Protein AF-A0A0L1J9I9-F1 (afdb_monomer)

Foldseek 3Di:
DDPPPFLLNVLVVVVVPDDPLLPDPQLVLQLVLLLLLLLLLLLCLQQLLLLVLQLLSCVLQVDDPVLSVLLVVLLQVLLVVLLVVLLVVCLPPALLVLLLVLLVQLLQLLVQLLPCRSPSVSNSSSSSSNSSSSNSSVNSSLVLLLLLDDPSCNLVSSVSSVLSNLVSSLVNLVQLLVLRPPPDSNDSCSSSVSSNVSSVSSVVSNVSSVSHQTRLLSCVLVVNLVVSLVSLCVSRVDDSPDPVSVVVSVVSNVVSVVVCVVQPPDDSVSVVVCCCVPPVNVVVVVVVVVLVVVVVVVCPSVCLSCQLVVVVVVPPPDSSVSSVVSSVVSVVVSVVSVVCSVPVCSRVNPVCSSDVDDDDD

Nearest PDB structures (foldseek):
  8ufd-assembly1_A  TM=4.979E-01  e=6.598E-05  Mycobacterium tuberculosis
  6t1z-assembly1_A  TM=4.413E-01  e=3.886E-04  Lactococcus lactis
  6oop-assembly1_A  TM=4.648E-01  e=3.725E-04  Escherichia coli
  8tgk-assembly1_A  TM=4.709E-01  e=3.136E-02  Homo sapiens
  7bp3-assembly1_B  TM=4.472E-01  e=2.237E-02  Homo sapiens

Mean predicted aligned error: 9.04 Å

Organism: Aspergillus nomiae NRRL (strain ATCC 15546 / NRRL 13137 / CBS 260.88 / M93) (NCBI:txid1509407)

Sequence (361 aa):
MARSTTSLAKYIHAIRDSPREIYNHNLAIVVVSFALCGCAKGWDEGSASAITQLKSFERMYNLDNNTISNIVSFVNLGAGVGALLSFLLNDRIGRRWSMRLYQLVYIVGSLTACFSYGNVGVLYAGRLIAGLGIGALTVVGPMTIAEVAPKATRGLMTLLFNVCMLSGQALGVFTVYGCSIHISPAKNLQYQVPWFTQTFAPLISIILSFFAVESPRWIILSNKRQSALTTLLRLRGLPANHPYVDTEYSEMVRQVEEEDTSLGPTSSLKVVKETFFIRSNLRRVQLSLVAYILAQMSGANSVTNYLPTIFGMVGIKGSGVKVYSTGLYAITKLIFCMAASLCFVDVLGRRKSSWPVLPFR

Secondary structure (DSSP, 8-state):
------HHHHHHHHHHSS-GGGS-HHHHHHHHHHHHHHHHHHHHHHHHHHHTT-HHHHHHHT--HHHHHHHHHHHHHHHHHHHHHHHHHHHHH-HHHHHHHHHHHHHHHHHHHHT-TT-HHHHHHHHHHHHHHHHHHHHHHHHHHHHHS-TTTHHHHHHHHHHHHHHHHHHHHHHHHHHHHHS-TTSTHHHHHHHHHTTHHHHHHHHHHHHPPPPHHHHHHTT-HHHHHHHHHHHH---TT-HHHHHHHHHHHHHHHHHHHHH-S--HHHHHHHHHHSHHHHHHHHHHHHHHHHHHHT-HHHHHHHHHHHHHHTT---HHHHHHHHHHHHHHHHHHHHHHHHHHHHHHHHHHHS-SS----

pLDDT: mean 79.85, std 13.29, range [32.16, 95.44]

Solvent-accessible surface area (backbone atoms only — not comparable to full-atom values): 18304 Å² total; per-residue (Å²): 136,83,80,80,72,51,58,48,57,57,46,52,48,46,51,68,74,42,67,72,60,45,78,32,70,54,38,49,45,32,44,49,26,35,14,37,44,28,20,49,48,18,20,51,56,25,26,55,38,46,43,72,65,34,68,34,48,35,71,51,58,66,68,44,74,64,55,57,52,48,52,58,45,32,23,53,53,17,17,54,53,16,36,60,54,33,68,67,44,37,76,75,66,30,62,61,55,40,51,44,51,27,38,50,40,24,38,53,10,32,49,38,38,42,69,23,86,57,40,65,68,47,30,43,51,10,26,25,40,22,10,27,11,41,20,24,30,67,51,52,21,50,51,50,32,49,71,66,36,54,87,67,48,23,68,62,57,36,45,44,22,55,50,32,14,37,51,20,19,23,50,22,19,46,46,38,38,52,27,64,74,77,34,59,61,88,38,71,59,38,55,31,49,50,37,52,57,56,42,50,54,42,50,50,25,47,59,42,47,73,76,30,73,65,53,40,66,57,33,44,73,69,71,37,55,71,62,16,52,55,44,44,32,61,38,32,67,49,63,85,85,38,68,69,55,49,55,54,48,53,50,51,50,50,54,50,50,53,49,42,70,75,64,42,91,86,44,73,66,51,56,53,48,49,40,67,69,35,70,73,46,30,54,52,52,51,52,51,51,50,51,52,50,54,58,58,69,70,37,60,64,57,52,62,46,42,38,47,58,53,42,44,74,77,63,55,82,51,66,66,58,28,35,47,54,47,25,51,50,32,48,50,52,39,53,51,48,52,52,44,53,60,49,36,47,42,66,51,33,77,74,46,59,80,47,87,81,70,91,79,130

Structure (mmCIF, N/CA/C/O backbone):
data_AF-A0A0L1J9I9-F1
#
_entry.id   AF-A0A0L1J9I9-F1
#
loop_
_atom_site.group_PDB
_atom_site.id
_atom_site.type_symbol
_atom_site.label_atom_id
_atom_site.label_alt_id
_atom_site.label_comp_id
_atom_site.label_asym_id
_atom_site.label_entity_id
_atom_site.label_seq_id
_atom_site.pdbx_PDB_ins_code
_atom_site.Cartn_x
_atom_site.Cartn_y
_atom_site.Cartn_z
_atom_site.occupancy
_atom_site.B_iso_or_equiv
_atom_site.auth_seq_id
_atom_site.auth_comp_id
_atom_site.auth_asym_id
_atom_site.auth_atom_id
_atom_site.pdbx_PDB_model_num
ATOM 1 N N . MET A 1 1 ? -6.808 31.571 32.689 1.00 33.84 1 MET A N 1
ATOM 2 C CA . MET A 1 1 ? -5.830 31.472 31.579 1.00 33.84 1 MET A CA 1
ATOM 3 C C . MET A 1 1 ? -5.277 30.052 31.515 1.00 33.84 1 MET A C 1
ATOM 5 O O . MET A 1 1 ? -4.325 29.734 32.214 1.00 33.84 1 MET A O 1
ATOM 9 N N . ALA A 1 2 ? -5.905 29.169 30.734 1.00 35.06 2 ALA A N 1
ATOM 10 C CA . ALA A 1 2 ? -5.421 27.803 30.543 1.00 35.06 2 ALA A CA 1
ATOM 11 C C . ALA A 1 2 ? -4.250 27.821 29.549 1.00 35.06 2 ALA A C 1
ATOM 13 O O . ALA A 1 2 ? -4.433 28.169 28.382 1.00 35.06 2 ALA A O 1
ATOM 14 N N . ARG A 1 3 ? -3.040 27.478 30.010 1.00 36.84 3 ARG A N 1
ATOM 15 C CA . ARG A 1 3 ? -1.887 27.258 29.128 1.00 36.84 3 ARG A CA 1
ATOM 16 C C . ARG A 1 3 ? -2.263 26.175 28.117 1.00 36.84 3 ARG A C 1
ATOM 18 O O . ARG A 1 3 ? -2.532 25.037 28.493 1.00 36.84 3 ARG A O 1
ATOM 25 N N . SER A 1 4 ? -2.280 26.556 26.844 1.00 40.75 4 SER A N 1
ATOM 26 C CA . SER A 1 4 ? -2.288 25.664 25.688 1.00 40.75 4 SER A CA 1
ATOM 27 C C . SER A 1 4 ? -1.136 24.665 25.831 1.00 40.75 4 SER A C 1
ATOM 29 O O . SER A 1 4 ? -0.010 24.948 25.430 1.00 40.75 4 SER A O 1
ATOM 31 N N . THR A 1 5 ? -1.395 23.509 26.442 1.00 42.84 5 THR A N 1
ATOM 32 C CA . THR A 1 5 ? -0.475 22.373 26.431 1.00 42.84 5 THR A CA 1
ATOM 33 C C . THR A 1 5 ? -0.287 21.980 24.974 1.00 42.84 5 THR A C 1
ATOM 35 O O . THR A 1 5 ? -1.244 21.569 24.313 1.00 42.84 5 THR A O 1
ATOM 38 N N . THR A 1 6 ? 0.929 22.177 24.467 1.00 54.78 6 THR A N 1
ATOM 39 C CA . THR A 1 6 ? 1.372 21.801 23.122 1.00 54.78 6 THR A CA 1
ATOM 40 C C . THR A 1 6 ? 0.842 20.405 22.790 1.00 54.78 6 THR A C 1
ATOM 42 O O . THR A 1 6 ? 0.911 19.516 23.641 1.00 54.78 6 THR A O 1
ATOM 45 N N . SER A 1 7 ? 0.290 20.192 21.590 1.00 54.94 7 SER A N 1
ATOM 46 C CA . SER A 1 7 ? -0.288 18.901 21.156 1.00 54.94 7 SER A CA 1
ATOM 47 C C . SER A 1 7 ? 0.628 17.713 21.460 1.00 54.94 7 SER A C 1
ATOM 49 O O . SER A 1 7 ? 0.162 16.655 21.873 1.00 54.94 7 SER A O 1
ATOM 51 N N . LEU A 1 8 ? 1.935 17.944 21.359 1.00 54.31 8 LEU A N 1
ATOM 52 C CA . LEU A 1 8 ? 3.000 16.992 21.633 1.00 54.31 8 LEU A CA 1
ATOM 53 C C . LEU A 1 8 ? 3.077 16.572 23.116 1.00 54.31 8 LEU A C 1
ATOM 55 O O . LEU A 1 8 ? 3.268 15.398 23.408 1.00 54.31 8 LEU A O 1
ATOM 59 N N . ALA A 1 9 ? 2.824 17.478 24.067 1.00 55.59 9 ALA A N 1
ATOM 60 C CA . ALA A 1 9 ? 2.769 17.142 25.493 1.00 55.59 9 ALA A CA 1
ATOM 61 C C . ALA A 1 9 ? 1.552 16.262 25.821 1.00 55.59 9 ALA A C 1
ATOM 63 O O . ALA A 1 9 ? 1.681 15.282 26.548 1.00 55.59 9 ALA A O 1
ATOM 64 N N . LYS A 1 10 ? 0.383 16.551 25.230 1.00 58.75 10 LYS A N 1
ATOM 65 C CA . LYS A 1 10 ? -0.807 15.687 25.359 1.00 58.75 10 LYS A CA 1
ATOM 66 C C . LYS A 1 10 ? -0.581 14.305 24.745 1.00 58.75 10 LYS A C 1
ATOM 68 O O . LYS A 1 10 ? -1.041 13.317 25.304 1.00 58.75 10 LYS A O 1
ATOM 73 N N . TYR A 1 11 ? 0.144 14.238 23.630 1.00 59.88 11 TYR A N 1
ATOM 74 C CA . TYR A 1 11 ? 0.509 12.986 22.969 1.00 59.88 11 TYR A CA 1
ATOM 75 C C . TYR A 1 11 ? 1.478 12.148 23.820 1.00 59.88 11 TYR A C 1
ATOM 77 O O . TYR A 1 11 ? 1.231 10.967 24.050 1.00 59.88 11 TYR A O 1
ATOM 85 N N . ILE A 1 12 ? 2.525 12.771 24.374 1.00 62.06 12 ILE A N 1
ATOM 86 C CA . ILE A 1 12 ? 3.479 12.114 25.280 1.00 62.06 12 ILE A CA 1
ATOM 87 C C . ILE A 1 12 ? 2.786 11.631 26.561 1.00 62.06 12 ILE A C 1
ATOM 89 O O . ILE A 1 12 ? 3.046 10.513 27.002 1.00 62.06 12 ILE A O 1
ATOM 93 N N . HIS A 1 13 ? 1.880 12.428 27.136 1.00 60.97 13 HIS A N 1
ATOM 94 C CA . HIS A 1 13 ? 1.089 12.007 28.295 1.00 60.97 13 HIS A CA 1
ATOM 95 C C . HIS A 1 13 ? 0.167 10.827 27.960 1.00 60.97 13 HIS A C 1
ATOM 97 O O . HIS A 1 13 ? 0.198 9.830 28.668 1.00 60.97 13 HIS A O 1
ATOM 103 N N . ALA A 1 14 ? -0.543 10.859 26.828 1.00 61.69 14 ALA A N 1
ATOM 104 C CA . ALA A 1 14 ? -1.397 9.748 26.399 1.00 61.69 14 ALA A CA 1
ATOM 105 C C . ALA A 1 14 ? -0.619 8.441 26.136 1.00 61.69 14 ALA A C 1
ATOM 107 O O . ALA A 1 14 ? -1.132 7.349 26.390 1.00 61.69 14 ALA A O 1
ATOM 108 N N . ILE A 1 15 ? 0.621 8.531 25.642 1.00 64.75 15 ILE A N 1
ATOM 109 C CA . ILE A 1 15 ? 1.510 7.370 25.484 1.00 64.75 15 ILE A CA 1
ATOM 110 C C . ILE A 1 15 ? 1.991 6.861 26.845 1.00 64.75 15 ILE A C 1
ATOM 112 O O . ILE A 1 15 ? 2.052 5.651 27.045 1.00 64.75 15 ILE A O 1
ATOM 116 N N . ARG A 1 16 ? 2.316 7.766 27.775 1.00 61.28 16 ARG A N 1
ATOM 117 C CA . ARG A 1 16 ? 2.784 7.423 29.124 1.00 61.28 16 ARG A CA 1
ATOM 118 C C . ARG A 1 16 ? 1.686 6.797 29.990 1.00 61.28 16 ARG A C 1
ATOM 120 O O . ARG A 1 16 ? 2.002 5.927 30.793 1.00 61.28 16 ARG A O 1
ATOM 127 N N . ASP A 1 17 ? 0.438 7.209 29.789 1.00 66.62 17 ASP A N 1
ATOM 128 C CA . ASP A 1 17 ? -0.738 6.693 30.499 1.00 66.62 17 ASP A CA 1
ATOM 129 C C . ASP A 1 17 ? -1.243 5.357 29.920 1.00 66.62 17 ASP A C 1
ATOM 131 O O . ASP A 1 17 ? -2.043 4.663 30.545 1.00 66.62 17 ASP A O 1
ATOM 135 N N . SER A 1 18 ? -0.779 4.966 28.727 1.00 69.81 18 SER A N 1
ATOM 136 C CA . SER A 1 18 ? -1.122 3.674 28.124 1.00 69.81 18 SER A CA 1
ATOM 137 C C . SER A 1 18 ? -0.240 2.557 28.706 1.00 69.81 18 SER A C 1
ATOM 139 O O . SER A 1 18 ? 0.986 2.709 28.719 1.00 69.81 18 SER A O 1
ATOM 141 N N . PRO A 1 19 ? -0.803 1.412 29.146 1.00 71.50 19 PRO A N 1
ATOM 142 C CA . PRO A 1 19 ? 0.006 0.316 29.671 1.00 71.50 19 PRO A CA 1
ATOM 143 C C . PRO A 1 19 ? 0.998 -0.191 28.619 1.00 71.50 19 PRO A C 1
ATOM 145 O O . PRO A 1 19 ? 0.649 -0.412 27.457 1.00 71.50 19 PRO A O 1
ATOM 148 N N . ARG A 1 20 ? 2.261 -0.374 29.031 1.00 70.38 20 ARG A N 1
ATOM 149 C CA . ARG A 1 20 ? 3.368 -0.771 28.137 1.00 70.38 20 ARG A CA 1
ATOM 150 C C . ARG A 1 20 ? 3.121 -2.118 27.460 1.00 70.38 20 ARG A C 1
ATOM 152 O O . ARG A 1 20 ? 3.545 -2.313 26.327 1.00 70.38 20 ARG A O 1
ATOM 159 N N . GLU A 1 21 ? 2.377 -2.987 28.133 1.00 73.56 21 GLU A N 1
ATOM 160 C CA . GLU A 1 21 ? 1.951 -4.307 27.664 1.00 73.56 21 GLU A CA 1
ATOM 161 C C . GLU A 1 21 ? 1.079 -4.246 26.407 1.00 73.56 21 GLU A C 1
ATOM 163 O O . GLU A 1 21 ? 0.954 -5.244 25.724 1.00 73.56 21 GLU A O 1
ATOM 168 N N . ILE A 1 22 ? 0.520 -3.091 26.029 1.00 75.50 22 ILE A N 1
ATOM 169 C CA . ILE A 1 22 ? -0.231 -2.955 24.771 1.00 75.50 22 ILE A CA 1
ATOM 170 C C . ILE A 1 22 ? 0.686 -3.103 23.544 1.00 75.50 22 ILE A C 1
ATOM 172 O O . ILE A 1 22 ? 0.244 -3.544 22.478 1.00 75.50 22 ILE A O 1
ATOM 176 N N . TYR A 1 23 ? 1.964 -2.736 23.672 1.00 78.50 23 TYR A N 1
ATOM 177 C CA . TYR A 1 23 ? 2.940 -2.770 22.583 1.00 78.50 23 TYR A CA 1
ATOM 178 C C . TYR A 1 23 ? 3.571 -4.159 22.449 1.00 78.50 23 TYR A C 1
ATOM 180 O O . TYR A 1 23 ? 4.761 -4.349 22.685 1.00 78.50 23 TYR A O 1
ATOM 188 N N . ASN A 1 24 ? 2.759 -5.136 22.048 1.00 83.50 24 ASN A N 1
ATOM 189 C CA . ASN A 1 24 ? 3.192 -6.524 21.902 1.00 83.50 24 ASN A CA 1
ATOM 190 C C . ASN A 1 24 ? 3.667 -6.880 20.497 1.00 83.50 24 ASN A C 1
ATOM 192 O O . ASN A 1 24 ? 3.302 -6.251 19.501 1.00 83.50 24 ASN A O 1
ATOM 196 N N . HIS A 1 25 ? 4.384 -8.002 20.410 1.00 83.75 25 HIS A N 1
ATOM 197 C CA . HIS A 1 25 ? 4.803 -8.600 19.142 1.00 83.75 25 HIS A CA 1
ATOM 198 C C . HIS A 1 25 ? 3.614 -8.896 18.214 1.00 83.75 25 HIS A C 1
ATOM 200 O O . HIS A 1 25 ? 3.715 -8.671 17.013 1.00 83.75 25 HIS A O 1
ATOM 206 N N . ASN A 1 26 ? 2.460 -9.307 18.753 1.00 85.06 26 ASN A N 1
ATOM 207 C CA . ASN A 1 26 ? 1.250 -9.546 17.955 1.00 85.06 26 ASN A CA 1
ATOM 208 C C . ASN A 1 26 ? 0.768 -8.273 17.244 1.00 85.06 26 ASN A C 1
ATOM 210 O O . ASN A 1 26 ? 0.448 -8.307 16.057 1.00 85.06 26 ASN A O 1
ATOM 214 N N . LEU A 1 27 ? 0.752 -7.140 17.955 1.00 86.94 27 LEU A N 1
ATOM 215 C CA . LEU A 1 27 ? 0.393 -5.844 17.383 1.00 86.94 27 LEU A CA 1
ATOM 216 C C . LEU A 1 27 ? 1.413 -5.421 16.320 1.00 86.94 27 LEU A C 1
ATOM 218 O O . LEU A 1 27 ? 1.019 -4.979 15.243 1.00 86.94 27 LEU A O 1
ATOM 222 N N . ALA A 1 28 ? 2.707 -5.611 16.592 1.00 87.50 28 ALA A N 1
ATOM 223 C CA . ALA A 1 28 ? 3.767 -5.315 15.636 1.00 87.50 28 ALA A CA 1
ATOM 224 C C . ALA A 1 28 ? 3.631 -6.148 14.350 1.00 87.50 28 ALA A C 1
ATOM 226 O O . ALA A 1 28 ? 3.672 -5.580 13.264 1.00 87.50 28 ALA A O 1
ATOM 227 N N . ILE A 1 29 ? 3.393 -7.460 14.451 1.00 88.12 29 ILE A N 1
ATOM 228 C CA . ILE A 1 29 ? 3.210 -8.349 13.291 1.00 88.12 29 ILE A CA 1
ATOM 229 C C . ILE A 1 29 ? 2.020 -7.897 12.443 1.00 88.12 29 ILE A C 1
ATOM 231 O O . ILE A 1 29 ? 2.151 -7.794 11.225 1.00 88.12 29 ILE A O 1
ATOM 235 N N . VAL A 1 30 ? 0.879 -7.581 13.066 1.00 89.50 30 VAL A N 1
ATOM 236 C CA . VAL A 1 30 ? -0.302 -7.091 12.339 1.00 89.50 30 VAL A CA 1
ATOM 237 C C . VAL A 1 30 ? 0.021 -5.771 11.642 1.00 89.50 30 VAL A C 1
ATOM 239 O O . VAL A 1 30 ? -0.132 -5.661 10.427 1.00 89.50 30 VAL A O 1
ATOM 242 N N . VAL A 1 31 ? 0.523 -4.779 12.378 1.00 89.88 31 VAL A N 1
ATOM 243 C CA . VAL A 1 31 ? 0.797 -3.445 11.831 1.00 89.88 31 VAL A CA 1
ATOM 244 C C . VAL A 1 31 ? 1.838 -3.506 10.712 1.00 89.88 31 VAL A C 1
ATOM 246 O O . VAL A 1 31 ? 1.621 -2.906 9.664 1.00 89.88 31 VAL A O 1
ATOM 249 N N . VAL A 1 32 ? 2.918 -4.274 10.875 1.00 90.69 32 VAL A N 1
ATOM 250 C CA . VAL A 1 32 ? 3.948 -4.459 9.840 1.00 90.69 32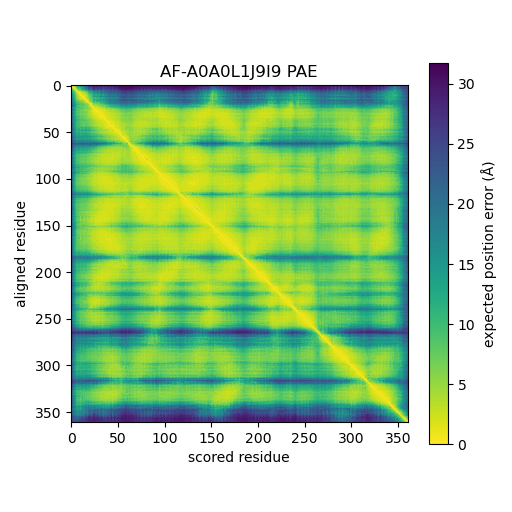 VAL A CA 1
ATOM 251 C C . VAL A 1 32 ? 3.385 -5.201 8.628 1.00 90.69 32 VAL A C 1
ATOM 253 O O . VAL A 1 32 ? 3.613 -4.768 7.501 1.00 90.69 32 VAL A O 1
ATOM 256 N N . SER A 1 33 ? 2.597 -6.264 8.824 1.00 91.00 33 SER A N 1
ATOM 257 C CA . SER A 1 33 ? 1.973 -7.007 7.721 1.00 91.00 33 SER A CA 1
ATOM 258 C C . SER A 1 33 ? 1.109 -6.095 6.847 1.00 91.00 33 SER A C 1
ATOM 260 O O . SER A 1 33 ? 1.247 -6.112 5.622 1.00 91.00 33 SER A O 1
ATOM 262 N N . PHE A 1 34 ? 0.256 -5.267 7.459 1.00 91.19 34 PHE A N 1
ATOM 263 C CA . PHE A 1 34 ? -0.598 -4.323 6.733 1.00 91.19 34 PHE A CA 1
ATOM 264 C C . PHE A 1 34 ? 0.179 -3.105 6.207 1.00 91.19 34 PHE A C 1
ATOM 266 O O . PHE A 1 34 ? -0.158 -2.588 5.144 1.00 91.19 34 PHE A O 1
ATOM 273 N N . ALA A 1 35 ? 1.248 -2.666 6.877 1.00 91.12 35 ALA A N 1
ATOM 274 C CA . ALA A 1 35 ? 2.101 -1.581 6.388 1.00 91.12 35 ALA A CA 1
ATOM 275 C C . ALA A 1 35 ? 2.876 -1.985 5.124 1.00 91.12 35 ALA A C 1
ATOM 277 O O . ALA A 1 35 ? 2.965 -1.193 4.185 1.00 91.12 35 ALA A O 1
ATOM 278 N N . LEU A 1 36 ? 3.340 -3.238 5.038 1.00 90.38 36 LEU A N 1
ATOM 279 C CA . LEU A 1 36 ? 3.996 -3.790 3.845 1.00 90.38 36 LEU A CA 1
ATOM 280 C C . LEU A 1 36 ? 3.097 -3.787 2.598 1.00 90.38 36 LEU A C 1
ATOM 282 O O . LEU A 1 36 ? 3.612 -3.805 1.482 1.00 90.38 36 LEU A O 1
ATOM 286 N N . CYS A 1 37 ? 1.772 -3.684 2.748 1.00 88.81 37 CYS A N 1
ATOM 287 C CA . CYS A 1 37 ? 0.870 -3.469 1.612 1.00 88.81 37 CYS A CA 1
ATOM 288 C C . CYS A 1 37 ? 1.182 -2.163 0.867 1.00 88.81 37 CYS A C 1
ATOM 290 O O . CYS A 1 37 ? 1.023 -2.095 -0.350 1.00 88.81 37 CYS A O 1
ATOM 292 N N . GLY A 1 38 ? 1.670 -1.143 1.582 1.00 88.00 38 GLY A N 1
ATOM 293 C CA . GLY A 1 38 ? 2.112 0.117 0.993 1.00 88.00 38 GLY A CA 1
ATOM 294 C C . GLY A 1 38 ? 3.312 -0.065 0.065 1.00 88.00 38 GLY A C 1
ATOM 295 O O . GLY A 1 38 ? 3.388 0.609 -0.963 1.00 88.00 38 GLY A O 1
ATOM 296 N N . CYS A 1 39 ? 4.205 -1.020 0.360 1.00 90.56 39 CYS A N 1
ATOM 297 C CA . CYS A 1 39 ? 5.381 -1.296 -0.468 1.00 90.56 39 CYS A CA 1
ATOM 298 C C . CYS A 1 39 ? 5.002 -1.674 -1.903 1.00 90.56 39 CYS A C 1
ATOM 300 O O . CYS A 1 39 ? 5.707 -1.270 -2.818 1.00 90.56 39 CYS A O 1
ATOM 302 N N . ALA A 1 40 ? 3.899 -2.405 -2.112 1.00 89.44 40 ALA A N 1
ATOM 303 C CA . ALA A 1 40 ? 3.449 -2.802 -3.449 1.00 89.44 40 ALA A CA 1
ATOM 304 C C . ALA A 1 40 ? 3.138 -1.582 -4.332 1.00 89.44 40 ALA A C 1
ATOM 306 O O . ALA A 1 40 ? 3.638 -1.486 -5.448 1.00 89.44 40 ALA A O 1
ATOM 307 N N . LYS A 1 41 ? 2.389 -0.607 -3.795 1.00 88.50 41 LYS A N 1
ATOM 308 C CA . LYS A 1 41 ? 2.108 0.659 -4.489 1.00 88.50 41 LYS A CA 1
ATOM 309 C C . LYS A 1 41 ? 3.382 1.441 -4.778 1.00 88.50 41 LYS A C 1
ATOM 311 O O . LYS A 1 41 ? 3.590 1.897 -5.895 1.00 88.50 41 LYS A O 1
ATOM 316 N N . GLY A 1 42 ? 4.216 1.601 -3.752 1.00 89.25 42 GLY A N 1
ATOM 317 C CA . GLY A 1 42 ? 5.463 2.342 -3.873 1.00 89.25 42 GLY A CA 1
ATOM 318 C C . GLY A 1 42 ? 6.376 1.758 -4.941 1.00 89.25 42 GLY A C 1
ATOM 319 O O . GLY A 1 42 ? 6.891 2.487 -5.785 1.00 89.25 42 GLY A O 1
ATOM 320 N N . TRP A 1 43 ? 6.539 0.435 -4.921 1.00 90.44 43 TRP A N 1
ATOM 321 C CA . TRP A 1 43 ? 7.383 -0.276 -5.866 1.00 90.44 43 TRP A CA 1
ATOM 322 C C . TRP A 1 43 ? 6.896 -0.114 -7.301 1.00 90.44 43 TRP A C 1
ATOM 324 O O . TRP A 1 43 ? 7.720 0.183 -8.161 1.00 90.44 43 TRP A O 1
ATOM 334 N N . ASP A 1 44 ? 5.596 -0.258 -7.582 1.00 89.38 44 ASP A N 1
ATOM 335 C CA . ASP A 1 44 ? 5.076 -0.061 -8.943 1.00 89.38 44 ASP A CA 1
ATOM 336 C C . ASP A 1 44 ? 5.309 1.383 -9.427 1.00 89.38 44 ASP A C 1
ATOM 338 O O . ASP A 1 44 ? 5.858 1.570 -10.511 1.00 89.38 44 ASP A O 1
ATOM 342 N N . GLU A 1 45 ? 5.049 2.404 -8.598 1.00 85.56 45 GLU A N 1
ATOM 343 C CA . GLU A 1 45 ? 5.320 3.810 -8.954 1.00 85.56 45 GLU A CA 1
ATOM 344 C C . GLU A 1 45 ? 6.810 4.067 -9.268 1.00 85.56 45 GLU A C 1
ATOM 346 O O . GLU A 1 45 ? 7.160 4.729 -10.251 1.00 85.56 45 GLU A O 1
ATOM 351 N N . GLY A 1 46 ? 7.712 3.550 -8.427 1.00 84.06 46 GLY A N 1
ATOM 352 C CA . GLY A 1 46 ? 9.156 3.736 -8.594 1.00 84.06 46 GLY A CA 1
ATOM 353 C C . GLY A 1 46 ? 9.746 2.922 -9.747 1.00 84.06 46 GLY A C 1
ATOM 354 O O . GLY A 1 46 ? 10.569 3.413 -10.516 1.00 84.06 46 GLY A O 1
ATOM 355 N N . SER A 1 47 ? 9.323 1.670 -9.894 1.00 85.44 47 SER A N 1
ATOM 356 C CA . SER A 1 47 ? 9.858 0.768 -10.914 1.00 85.44 47 SER A CA 1
ATOM 357 C C . SER A 1 47 ? 9.280 1.058 -12.298 1.00 85.44 47 SER A C 1
ATOM 359 O O . SER A 1 47 ? 10.043 1.094 -13.258 1.00 85.44 47 SER A O 1
ATOM 361 N N . ALA A 1 48 ? 7.978 1.341 -12.434 1.00 83.75 48 ALA A N 1
ATOM 362 C CA . ALA A 1 48 ? 7.357 1.600 -13.733 1.00 83.75 48 ALA A CA 1
ATOM 363 C C . ALA A 1 48 ? 7.984 2.814 -14.430 1.00 83.75 48 ALA A C 1
ATOM 365 O O . ALA A 1 48 ? 8.313 2.742 -15.615 1.00 83.75 48 ALA A O 1
ATOM 366 N N . SER A 1 49 ? 8.208 3.898 -13.684 1.00 77.56 49 SER A N 1
ATOM 367 C CA . SER A 1 49 ? 8.862 5.107 -14.193 1.00 77.56 49 SER A CA 1
ATOM 368 C C . SER A 1 49 ? 10.297 4.833 -14.653 1.00 77.56 49 SER A C 1
ATOM 370 O O . SER A 1 49 ? 10.678 5.228 -15.753 1.00 77.56 49 SER A O 1
ATOM 372 N N . ALA A 1 50 ? 11.079 4.077 -13.880 1.00 81.88 50 ALA A N 1
ATOM 373 C CA . ALA A 1 50 ? 12.459 3.749 -14.232 1.00 81.88 50 ALA A CA 1
ATOM 374 C C . ALA A 1 50 ? 12.580 2.706 -15.367 1.00 81.88 50 ALA A C 1
ATOM 376 O O . ALA A 1 50 ? 13.479 2.808 -16.201 1.00 81.88 50 ALA A O 1
ATOM 377 N N . ILE A 1 51 ? 11.674 1.723 -15.444 1.00 83.94 51 ILE A N 1
ATOM 378 C CA . ILE A 1 51 ? 11.694 0.655 -16.462 1.00 83.94 51 ILE A CA 1
ATOM 379 C C . ILE A 1 51 ? 11.441 1.212 -17.862 1.00 83.94 51 ILE A C 1
ATOM 381 O O . ILE A 1 51 ? 12.070 0.760 -18.818 1.00 83.94 51 ILE A O 1
ATOM 385 N N . THR A 1 52 ? 10.586 2.231 -17.989 1.00 80.19 52 THR A N 1
ATOM 386 C CA . THR A 1 52 ? 10.318 2.890 -19.283 1.00 80.19 52 THR A CA 1
ATOM 387 C C . THR A 1 52 ? 11.555 3.548 -19.902 1.00 80.19 52 THR A C 1
ATOM 389 O O . THR A 1 52 ? 11.561 3.824 -21.093 1.00 80.19 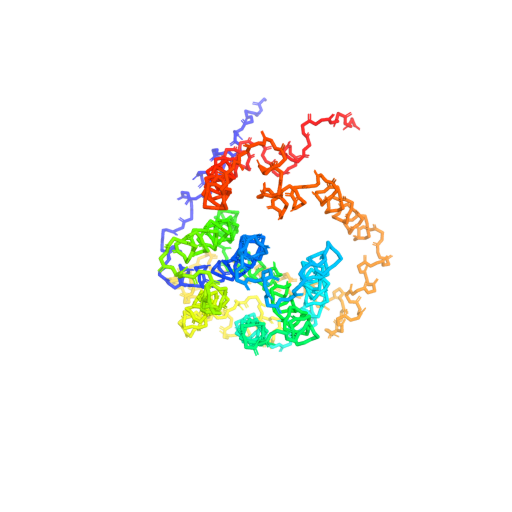52 THR A O 1
ATOM 392 N N . GLN A 1 53 ? 12.618 3.758 -19.119 1.00 76.88 53 GLN A N 1
ATOM 393 C CA . GLN A 1 53 ? 13.881 4.353 -19.565 1.00 76.88 53 GLN A CA 1
ATOM 394 C C . GLN A 1 53 ? 14.943 3.309 -19.941 1.00 76.88 53 GLN A C 1
ATOM 396 O O . GLN A 1 53 ? 16.062 3.663 -20.327 1.00 76.88 53 GLN A O 1
ATOM 401 N N . LEU A 1 54 ? 14.644 2.018 -19.777 1.00 78.69 54 LEU A N 1
ATOM 402 C CA . LEU A 1 54 ? 15.560 0.943 -20.136 1.00 78.69 54 LEU A CA 1
ATOM 403 C C . LEU A 1 54 ? 15.547 0.723 -21.652 1.00 78.69 54 LEU A C 1
ATOM 405 O O . LEU A 1 54 ? 14.503 0.485 -22.255 1.00 78.69 54 LEU A O 1
ATOM 409 N N . LYS A 1 55 ? 16.738 0.680 -22.256 1.00 76.62 55 LYS A N 1
ATOM 410 C CA . LYS A 1 55 ? 16.914 0.428 -23.699 1.00 76.62 55 LYS A CA 1
ATOM 411 C C . LYS A 1 55 ? 16.358 -0.929 -24.154 1.00 76.62 55 LYS A C 1
ATOM 413 O O . LYS A 1 55 ? 15.949 -1.075 -25.302 1.00 76.62 55 LYS A O 1
ATOM 418 N N . SER A 1 56 ? 16.361 -1.932 -23.273 1.00 77.38 56 SER A N 1
ATOM 419 C CA . SER A 1 56 ? 15.747 -3.242 -23.542 1.00 77.38 56 SER A CA 1
ATOM 420 C C . SER A 1 56 ? 14.229 -3.144 -23.694 1.00 77.38 56 SER A C 1
ATOM 422 O O . SER A 1 56 ? 13.657 -3.773 -24.581 1.00 77.38 56 SER A O 1
ATOM 424 N N . PHE A 1 57 ? 13.585 -2.328 -22.857 1.00 79.12 57 PHE A N 1
ATOM 425 C CA . PHE A 1 57 ? 12.145 -2.103 -22.889 1.00 79.12 57 PHE A CA 1
ATOM 426 C C . PHE A 1 57 ? 11.740 -1.303 -24.135 1.00 79.12 57 PHE A C 1
ATOM 428 O O . PHE A 1 57 ? 10.789 -1.672 -24.820 1.00 79.12 57 PHE A O 1
ATOM 435 N N . GLU A 1 58 ? 12.529 -0.282 -24.485 1.00 79.62 58 GLU A N 1
ATOM 436 C CA . GLU A 1 58 ? 12.368 0.505 -25.714 1.00 79.62 58 GLU A CA 1
ATOM 437 C C . GLU A 1 58 ? 12.421 -0.358 -26.976 1.00 79.62 58 GLU A C 1
ATOM 439 O O . GLU A 1 58 ? 11.514 -0.305 -27.806 1.00 79.62 58 GLU A O 1
ATOM 444 N N . ARG A 1 59 ? 13.434 -1.226 -27.079 1.00 76.50 59 ARG A N 1
ATOM 445 C CA . ARG A 1 59 ? 13.602 -2.140 -28.214 1.00 76.50 59 ARG A CA 1
ATOM 446 C C . ARG A 1 59 ? 12.429 -3.106 -28.377 1.00 76.50 59 ARG A C 1
ATOM 448 O O . ARG A 1 59 ? 12.085 -3.461 -29.497 1.00 76.50 59 ARG A O 1
ATOM 455 N N . MET A 1 60 ? 11.867 -3.575 -27.268 1.00 74.94 60 MET A N 1
ATOM 456 C CA . MET A 1 60 ? 10.884 -4.656 -27.273 1.00 74.94 60 MET A CA 1
ATOM 457 C C . MET A 1 60 ? 9.452 -4.181 -27.521 1.00 74.94 60 MET A C 1
ATOM 459 O O . MET A 1 60 ? 8.671 -4.922 -28.108 1.00 74.94 60 MET A O 1
ATOM 463 N N . TYR A 1 61 ? 9.112 -2.967 -27.083 1.00 73.88 61 TYR A N 1
ATOM 464 C CA . TYR A 1 61 ? 7.753 -2.423 -27.182 1.00 73.88 61 TYR A CA 1
ATOM 465 C C . TYR A 1 61 ? 7.623 -1.251 -28.161 1.00 73.88 61 TYR A C 1
ATOM 467 O O . TYR A 1 61 ? 6.533 -0.695 -28.261 1.00 73.88 61 TYR A O 1
ATOM 475 N N . ASN A 1 62 ? 8.706 -0.890 -28.865 1.00 70.00 62 ASN A N 1
ATOM 476 C CA . ASN A 1 62 ? 8.783 0.228 -29.811 1.00 70.00 62 ASN A CA 1
ATOM 477 C C . ASN A 1 62 ? 8.049 1.469 -29.273 1.00 70.00 62 ASN A C 1
ATOM 479 O O . ASN A 1 62 ? 6.967 1.834 -29.735 1.00 70.00 62 ASN A O 1
ATOM 483 N N . LEU A 1 63 ? 8.590 2.018 -28.183 1.00 67.12 63 LEU A N 1
ATOM 484 C CA . LEU A 1 63 ? 7.884 2.966 -27.325 1.00 67.12 63 LEU A CA 1
ATOM 485 C C . LEU A 1 63 ? 7.546 4.265 -28.064 1.00 67.12 63 LEU A C 1
ATOM 487 O O . LEU A 1 63 ? 8.425 5.070 -28.353 1.00 67.12 63 LEU A O 1
ATOM 491 N N . ASP A 1 64 ? 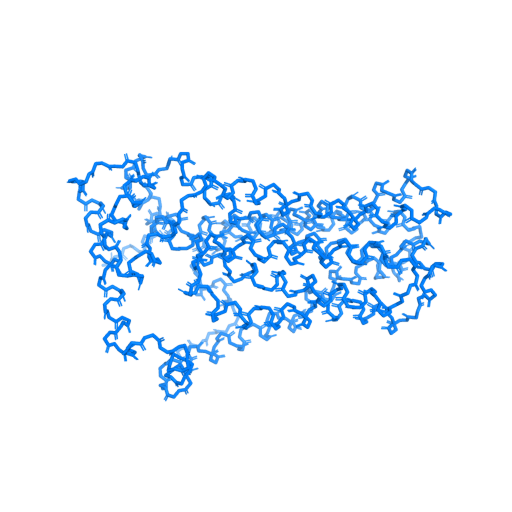6.254 4.498 -28.273 1.00 72.94 64 ASP A N 1
ATOM 492 C CA . ASP A 1 64 ? 5.714 5.834 -28.510 1.00 72.94 64 ASP A CA 1
ATOM 493 C C . ASP A 1 64 ? 5.365 6.502 -27.165 1.00 72.94 64 ASP A C 1
ATOM 495 O O . ASP A 1 64 ? 5.084 5.827 -26.164 1.00 72.94 64 ASP A O 1
ATOM 499 N N . ASN A 1 65 ? 5.327 7.836 -27.137 1.00 71.12 65 ASN A N 1
ATOM 500 C CA . ASN A 1 65 ? 4.919 8.613 -25.961 1.00 71.12 65 ASN A CA 1
ATOM 501 C C . ASN A 1 65 ? 3.519 8.197 -25.469 1.00 71.12 65 ASN A C 1
ATOM 503 O O . ASN A 1 65 ? 3.271 8.136 -24.261 1.00 71.12 65 ASN A O 1
ATOM 507 N N . ASN A 1 66 ? 2.629 7.829 -26.396 1.00 77.94 66 ASN A N 1
ATOM 508 C CA . ASN A 1 66 ? 1.302 7.306 -26.079 1.00 77.94 66 ASN A CA 1
ATOM 509 C C . ASN A 1 66 ? 1.369 5.958 -25.348 1.00 77.94 66 ASN A C 1
ATOM 511 O O . ASN A 1 66 ? 0.654 5.747 -24.369 1.00 77.94 66 ASN A O 1
ATOM 515 N N . THR A 1 67 ? 2.267 5.059 -25.762 1.00 77.62 67 THR A N 1
ATOM 516 C CA . THR A 1 67 ? 2.425 3.738 -25.141 1.00 77.62 67 THR A CA 1
ATOM 517 C C . THR A 1 67 ? 2.896 3.862 -23.695 1.00 77.62 67 THR A C 1
ATOM 519 O O . THR A 1 67 ? 2.328 3.209 -22.821 1.00 77.62 67 THR A O 1
ATOM 522 N N . ILE A 1 68 ? 3.876 4.729 -23.419 1.00 76.62 68 ILE A N 1
ATOM 523 C CA . ILE A 1 68 ? 4.382 4.978 -22.057 1.00 76.62 68 ILE A CA 1
ATOM 524 C C . ILE A 1 68 ? 3.277 5.549 -21.161 1.00 76.62 68 ILE A C 1
ATOM 526 O O . ILE A 1 68 ? 3.054 5.048 -20.055 1.00 76.62 68 ILE A O 1
ATOM 530 N N . SER A 1 69 ? 2.552 6.556 -21.656 1.00 79.94 69 SER A N 1
ATOM 531 C CA . SER A 1 69 ? 1.435 7.168 -20.929 1.00 79.94 69 SER A CA 1
ATOM 532 C C . SER A 1 69 ? 0.341 6.146 -20.605 1.00 79.94 69 SER A C 1
ATOM 534 O O . SER A 1 69 ? -0.142 6.081 -19.471 1.00 79.94 69 SER A O 1
ATOM 536 N N . ASN A 1 70 ? 0.003 5.278 -21.562 1.00 85.06 70 ASN A N 1
ATOM 537 C CA . ASN A 1 70 ? -1.001 4.233 -21.383 1.00 85.06 70 ASN A CA 1
ATOM 538 C C . ASN A 1 70 ? -0.586 3.207 -20.321 1.00 85.06 70 ASN A C 1
ATOM 540 O O . ASN A 1 70 ? -1.403 2.863 -19.470 1.00 85.06 70 ASN A O 1
ATOM 544 N N . ILE A 1 71 ? 0.680 2.766 -20.300 1.00 82.19 71 ILE A N 1
ATOM 545 C CA . ILE A 1 71 ? 1.190 1.818 -19.288 1.00 82.19 71 ILE A CA 1
ATOM 546 C C . ILE A 1 71 ? 0.955 2.353 -17.869 1.00 82.19 71 ILE A C 1
ATOM 548 O O . ILE A 1 71 ? 0.470 1.623 -17.004 1.00 82.19 71 ILE A O 1
ATOM 552 N N . VAL A 1 72 ? 1.281 3.626 -17.634 1.00 82.44 72 VAL A N 1
ATOM 553 C CA . VAL A 1 72 ? 1.108 4.270 -16.323 1.00 82.44 72 VAL A CA 1
ATOM 554 C C . VAL A 1 72 ? -0.375 4.521 -16.027 1.00 82.44 72 VAL A C 1
ATOM 556 O O . VAL A 1 72 ? -0.832 4.348 -14.896 1.00 82.44 72 VAL A O 1
ATOM 559 N N . SER A 1 73 ? -1.157 4.898 -17.038 1.00 85.62 73 SER A N 1
ATOM 560 C CA . SER A 1 73 ? -2.578 5.222 -16.879 1.00 85.62 73 SER A CA 1
ATOM 561 C C . SER A 1 73 ? -3.432 3.993 -16.561 1.00 85.62 73 SER A C 1
ATOM 563 O O . SER A 1 73 ? -4.299 4.076 -15.692 1.00 85.62 73 SER A O 1
ATOM 565 N N . PHE A 1 74 ? -3.165 2.835 -17.178 1.00 89.62 74 PHE A N 1
ATOM 566 C CA . PHE A 1 74 ? -3.926 1.604 -16.926 1.00 89.62 74 PHE A CA 1
ATOM 567 C C . PHE A 1 74 ? -3.773 1.084 -15.493 1.00 89.62 74 PHE A C 1
ATOM 569 O O . PHE A 1 74 ? -4.756 0.608 -14.922 1.00 89.62 74 PHE A O 1
ATOM 576 N N . VAL A 1 75 ? -2.593 1.228 -14.876 1.00 89.88 75 VAL A N 1
ATOM 577 C CA . VAL A 1 75 ? -2.423 0.910 -13.446 1.00 89.88 75 VAL A CA 1
ATOM 578 C C . VAL A 1 75 ? -3.289 1.820 -12.585 1.00 89.88 75 VAL A C 1
ATOM 580 O O . VAL A 1 75 ? -3.992 1.339 -11.700 1.00 89.88 75 VAL A O 1
ATOM 583 N N . ASN A 1 76 ? -3.267 3.130 -12.842 1.00 89.44 76 ASN A N 1
ATOM 584 C CA . ASN A 1 76 ? -4.032 4.098 -12.055 1.00 89.44 76 ASN A CA 1
ATOM 585 C C . ASN A 1 76 ? -5.548 3.910 -12.222 1.00 89.44 76 ASN A C 1
ATOM 587 O O . ASN A 1 76 ? -6.288 3.991 -11.242 1.00 89.44 76 ASN A O 1
ATOM 591 N N . LEU A 1 77 ? -6.004 3.595 -13.439 1.00 91.69 77 LEU A N 1
ATOM 592 C CA . LEU A 1 77 ? -7.392 3.223 -13.718 1.00 91.69 77 LEU A CA 1
ATOM 593 C C . LEU A 1 77 ? -7.788 1.975 -12.915 1.00 91.69 77 LEU A C 1
ATOM 595 O O . LEU A 1 77 ? -8.793 1.989 -12.202 1.00 91.69 77 LEU A O 1
ATOM 599 N N . GLY A 1 78 ? -6.967 0.922 -12.981 1.00 92.00 78 GLY A N 1
ATOM 600 C CA . GLY A 1 78 ? -7.154 -0.292 -12.192 1.00 92.00 78 GLY A CA 1
ATOM 601 C C . GLY A 1 78 ? -7.180 0.002 -10.692 1.00 92.00 78 GLY A C 1
ATOM 602 O O . GLY A 1 78 ? -8.049 -0.497 -9.988 1.00 92.00 78 GLY A O 1
ATOM 603 N N . ALA A 1 79 ? -6.302 0.874 -10.197 1.00 91.62 79 ALA A N 1
ATOM 604 C CA . ALA A 1 79 ? -6.270 1.266 -8.791 1.00 91.62 79 ALA A CA 1
ATOM 605 C C . ALA A 1 79 ? -7.544 1.999 -8.352 1.00 91.62 79 ALA A C 1
ATOM 607 O O . ALA A 1 79 ? -8.064 1.721 -7.271 1.00 91.62 79 ALA A O 1
ATOM 608 N N . GLY A 1 80 ? -8.097 2.873 -9.195 1.00 91.56 80 GLY A N 1
ATOM 609 C CA . GLY A 1 80 ? -9.385 3.515 -8.932 1.00 91.56 80 GLY A CA 1
ATOM 610 C C . GLY A 1 80 ? -10.523 2.499 -8.802 1.00 91.56 80 GLY A C 1
ATOM 611 O O . GLY A 1 80 ? -11.258 2.506 -7.814 1.00 91.56 80 GLY A O 1
ATOM 612 N N . VAL A 1 81 ? -10.628 1.574 -9.760 1.00 93.31 81 VAL A N 1
ATOM 613 C CA . VAL A 1 81 ? -11.661 0.524 -9.746 1.00 93.31 81 VAL A CA 1
ATOM 614 C C . VAL A 1 81 ? -11.466 -0.432 -8.564 1.00 93.31 81 VAL A C 1
ATOM 616 O O . VAL A 1 81 ? -12.425 -0.757 -7.865 1.00 93.31 81 VAL A O 1
ATOM 619 N N . GLY A 1 82 ? -10.228 -0.836 -8.282 1.00 91.94 82 GLY A N 1
ATOM 620 C CA . GLY A 1 82 ? -9.882 -1.707 -7.161 1.00 91.94 82 GLY A CA 1
ATOM 621 C C . GLY A 1 82 ? -10.223 -1.089 -5.806 1.00 91.94 82 GLY A C 1
ATOM 622 O O . GLY A 1 82 ? -10.795 -1.760 -4.948 1.00 91.94 82 GLY A O 1
ATOM 623 N N . ALA A 1 83 ? -9.951 0.206 -5.627 1.00 90.94 83 ALA A N 1
ATOM 624 C CA . ALA A 1 83 ? -10.326 0.932 -4.418 1.00 90.94 83 ALA A CA 1
ATOM 625 C C . ALA A 1 83 ? -11.853 0.960 -4.220 1.00 90.94 83 ALA A C 1
ATOM 627 O O . ALA A 1 83 ? -12.322 0.689 -3.113 1.00 90.94 83 ALA A O 1
ATOM 628 N N . LEU A 1 84 ? -12.631 1.201 -5.283 1.00 89.50 84 LEU A N 1
ATOM 629 C CA . LEU A 1 84 ? -14.099 1.187 -5.227 1.00 89.50 84 LEU A CA 1
ATOM 630 C C . LEU A 1 84 ? -14.658 -0.201 -4.894 1.00 89.50 84 LEU A C 1
ATOM 632 O O . LEU A 1 84 ? -15.528 -0.325 -4.034 1.00 89.50 84 LEU A O 1
ATOM 636 N N . LEU A 1 85 ? -14.141 -1.254 -5.531 1.00 87.81 85 LEU A N 1
ATOM 637 C CA . LEU A 1 85 ? -14.573 -2.628 -5.265 1.00 87.81 85 LEU A CA 1
ATOM 638 C C . LEU A 1 85 ? -14.200 -3.087 -3.851 1.00 87.81 85 LEU A C 1
ATOM 640 O O . LEU A 1 85 ? -14.955 -3.840 -3.231 1.00 87.81 85 LEU A O 1
ATOM 644 N N . SER A 1 86 ? -13.080 -2.596 -3.309 1.00 87.75 86 SER A N 1
ATOM 645 C CA . SER A 1 86 ? -12.633 -2.960 -1.963 1.00 87.75 86 SER A CA 1
ATOM 646 C C . SER A 1 86 ? -13.663 -2.608 -0.888 1.00 87.75 86 SER A C 1
ATOM 648 O O . SER A 1 86 ? -13.830 -3.372 0.058 1.00 87.75 86 SER A O 1
ATOM 650 N N . PHE A 1 87 ? -14.423 -1.522 -1.070 1.00 82.62 87 PHE A N 1
ATOM 651 C CA . PHE A 1 87 ? -15.492 -1.124 -0.153 1.00 82.62 87 PHE A CA 1
ATOM 652 C C . PHE A 1 87 ? -16.541 -2.230 0.042 1.00 82.62 87 PHE A C 1
ATOM 654 O O . PHE A 1 87 ? -16.982 -2.473 1.158 1.00 82.62 87 PHE A O 1
ATOM 661 N N . LEU A 1 88 ? -16.904 -2.951 -1.024 1.00 81.50 88 LEU A N 1
ATOM 662 C CA . LEU A 1 88 ? -17.909 -4.019 -0.959 1.00 81.50 88 LEU A CA 1
ATOM 663 C C . LEU A 1 88 ? -17.343 -5.330 -0.406 1.00 81.50 88 LEU A C 1
ATOM 665 O O . LEU A 1 88 ? -18.059 -6.089 0.250 1.00 81.50 88 LEU A O 1
ATOM 669 N N . LEU A 1 89 ? -16.075 -5.625 -0.700 1.00 85.25 89 LEU A N 1
ATOM 670 C CA . LEU A 1 89 ? -15.450 -6.880 -0.291 1.00 85.25 89 LEU A CA 1
ATOM 671 C C . LEU A 1 89 ? -14.995 -6.848 1.174 1.00 85.25 89 LEU A C 1
ATOM 673 O O . LEU A 1 89 ? -15.211 -7.826 1.886 1.00 85.25 89 LEU A O 1
ATOM 677 N N . ASN A 1 90 ? -14.418 -5.740 1.649 1.00 85.88 90 ASN A N 1
ATOM 678 C CA . ASN A 1 90 ? -13.751 -5.665 2.959 1.00 85.88 90 ASN A CA 1
ATOM 679 C C . ASN A 1 90 ? -14.643 -6.015 4.153 1.00 85.88 90 ASN A C 1
ATOM 681 O O . ASN A 1 90 ? -14.158 -6.591 5.132 1.00 85.88 90 ASN A O 1
ATOM 685 N N . ASP A 1 91 ? -15.932 -5.698 4.071 1.00 82.06 91 ASP A N 1
ATOM 686 C CA . ASP A 1 91 ? -16.881 -6.017 5.136 1.00 82.06 91 ASP A CA 1
ATOM 687 C C . ASP A 1 91 ? -17.412 -7.450 5.042 1.00 82.06 91 ASP A C 1
ATOM 689 O O . ASP A 1 91 ? -17.704 -8.055 6.071 1.00 82.06 91 ASP A O 1
ATOM 693 N N . ARG A 1 92 ? -17.447 -8.043 3.839 1.00 82.56 92 ARG A N 1
ATOM 694 C CA . ARG A 1 92 ? -17.947 -9.412 3.623 1.00 82.56 92 ARG A CA 1
ATOM 695 C C . ARG A 1 92 ? -16.928 -10.495 3.963 1.00 82.56 92 ARG A C 1
ATOM 697 O O . ARG A 1 92 ? -17.286 -11.474 4.608 1.00 82.56 92 ARG A O 1
ATOM 704 N N . ILE A 1 93 ? -15.681 -10.351 3.507 1.00 85.88 93 ILE A N 1
ATOM 705 C CA . ILE A 1 93 ? -14.649 -11.398 3.663 1.00 85.88 93 ILE A CA 1
ATOM 706 C C . ILE A 1 93 ? -13.705 -11.153 4.849 1.00 85.88 93 ILE A C 1
ATOM 708 O O . ILE A 1 93 ? -13.013 -12.075 5.279 1.00 85.88 93 ILE A O 1
ATOM 712 N N . GLY A 1 94 ? -13.698 -9.936 5.398 1.00 86.25 94 GLY A N 1
ATOM 713 C CA . GLY A 1 94 ? -12.807 -9.528 6.483 1.00 86.25 94 GLY A CA 1
ATOM 714 C C . GLY A 1 94 ? -11.481 -8.952 6.001 1.00 86.25 94 GLY A C 1
ATOM 715 O O . GLY A 1 94 ? -11.072 -9.129 4.854 1.00 86.25 94 GLY A O 1
ATOM 716 N N . ARG A 1 95 ? -10.790 -8.227 6.888 1.00 89.69 95 ARG A N 1
ATOM 717 C CA . ARG A 1 95 ? -9.634 -7.395 6.515 1.00 89.69 95 ARG A CA 1
ATOM 718 C C . ARG A 1 95 ? -8.431 -8.256 6.131 1.00 89.69 95 ARG A C 1
ATOM 720 O O . ARG A 1 95 ? -7.780 -7.981 5.122 1.00 89.69 95 ARG A O 1
ATOM 727 N N . ARG A 1 96 ? -8.156 -9.326 6.885 1.00 90.12 96 ARG A N 1
ATOM 728 C CA . ARG A 1 96 ? -7.024 -10.235 6.626 1.00 90.12 96 ARG A CA 1
ATOM 729 C C . ARG A 1 96 ? -7.182 -11.011 5.320 1.00 90.12 96 ARG A C 1
ATOM 731 O O . ARG A 1 96 ? -6.222 -11.127 4.562 1.00 90.12 96 ARG A O 1
ATOM 738 N N . TRP A 1 97 ? -8.375 -11.539 5.043 1.00 90.75 97 TRP A N 1
ATOM 739 C CA . TRP A 1 97 ? -8.637 -12.279 3.803 1.00 90.75 97 TRP A CA 1
ATOM 740 C C . TRP A 1 97 ? -8.697 -11.360 2.582 1.00 90.75 97 TRP A C 1
ATOM 742 O O . TRP A 1 97 ? -8.118 -11.709 1.554 1.00 90.75 97 TRP A O 1
ATOM 752 N N . SER A 1 98 ? -9.285 -10.165 2.716 1.00 92.56 98 SER A N 1
ATOM 753 C CA . SER A 1 98 ? -9.209 -9.115 1.693 1.00 92.56 98 SER A CA 1
ATOM 754 C C . SER A 1 98 ? -7.770 -8.797 1.312 1.00 92.56 98 SER A C 1
ATOM 756 O O . SER A 1 98 ? -7.427 -8.821 0.134 1.00 92.56 98 SER A O 1
ATOM 758 N N . MET A 1 99 ? -6.903 -8.561 2.301 1.00 93.19 99 MET A N 1
ATOM 759 C CA . MET A 1 99 ? -5.496 -8.248 2.051 1.00 93.19 99 MET A CA 1
ATOM 760 C C . MET A 1 99 ? -4.795 -9.343 1.233 1.00 93.19 99 MET A C 1
ATOM 762 O O . MET A 1 99 ? -4.128 -9.031 0.247 1.00 93.19 99 MET A O 1
ATOM 766 N N . ARG A 1 100 ? -4.989 -10.619 1.596 1.00 94.12 100 ARG A N 1
ATOM 767 C CA . ARG A 1 100 ? -4.415 -11.764 0.865 1.00 94.12 100 ARG A CA 1
ATOM 768 C C . ARG A 1 100 ? -4.909 -11.820 -0.577 1.00 94.12 100 ARG A C 1
ATOM 770 O O . ARG A 1 100 ? -4.104 -11.979 -1.488 1.00 94.12 100 ARG A O 1
ATOM 777 N N . LEU A 1 101 ? -6.216 -11.659 -0.786 1.00 94.56 101 LEU A N 1
ATOM 778 C CA . LEU A 1 101 ? -6.814 -11.656 -2.120 1.00 94.56 101 LEU A CA 1
ATOM 779 C C . LEU A 1 101 ? -6.215 -10.544 -2.989 1.00 94.56 101 LEU A C 1
ATOM 781 O O . LEU A 1 101 ? -5.786 -10.803 -4.110 1.00 94.56 101 LEU A O 1
ATOM 785 N N . TYR A 1 102 ? -6.130 -9.321 -2.467 1.00 94.50 102 TYR A N 1
ATOM 786 C CA . TYR A 1 102 ? -5.608 -8.183 -3.225 1.00 94.50 102 TYR A CA 1
ATOM 787 C C . TYR A 1 102 ? -4.113 -8.319 -3.535 1.00 94.50 102 TYR A C 1
ATOM 789 O O . TYR A 1 102 ? -3.675 -7.942 -4.622 1.00 94.50 102 TYR A O 1
ATOM 797 N N . GLN A 1 103 ? -3.336 -8.916 -2.628 1.00 94.06 103 GLN A N 1
ATOM 798 C CA . GLN A 1 103 ? -1.929 -9.245 -2.874 1.00 94.06 103 GLN A CA 1
ATOM 799 C C . GLN A 1 103 ? -1.767 -10.302 -3.964 1.00 94.06 103 GLN A C 1
ATOM 801 O O . GLN A 1 103 ? -0.904 -10.146 -4.824 1.00 94.06 103 GLN A O 1
ATOM 806 N N . LEU A 1 104 ? -2.611 -11.337 -3.980 1.00 94.38 104 LEU A N 1
ATOM 807 C CA . LEU A 1 104 ? -2.606 -12.342 -5.044 1.00 94.38 104 LEU A CA 1
ATOM 808 C C . LEU A 1 104 ? -2.965 -11.730 -6.402 1.00 94.38 104 LEU A C 1
ATOM 810 O O . LEU A 1 104 ? -2.261 -11.976 -7.377 1.00 94.38 104 LEU A O 1
ATOM 814 N N . VAL A 1 105 ? -3.997 -10.882 -6.461 1.00 95.44 105 VAL A N 1
ATOM 815 C CA . VAL A 1 105 ? -4.374 -10.153 -7.687 1.00 95.44 105 VAL A CA 1
ATOM 816 C C . VAL A 1 105 ? -3.209 -9.292 -8.187 1.00 95.44 105 VAL A C 1
ATOM 818 O O . VAL A 1 105 ? -2.881 -9.324 -9.374 1.00 95.44 105 VAL A O 1
ATOM 821 N N . TYR A 1 106 ? -2.526 -8.585 -7.283 1.00 94.62 106 TYR A N 1
ATOM 822 C CA . TYR A 1 106 ? -1.341 -7.804 -7.630 1.00 94.62 106 TYR A CA 1
ATOM 823 C C . TYR A 1 106 ? -0.188 -8.675 -8.160 1.00 94.62 106 TYR A C 1
ATOM 825 O O . TYR A 1 106 ? 0.418 -8.324 -9.175 1.00 94.62 106 TYR A O 1
ATOM 833 N N . ILE A 1 107 ? 0.097 -9.821 -7.530 1.00 94.31 107 ILE A N 1
ATOM 834 C CA . ILE A 1 107 ? 1.134 -10.764 -7.984 1.00 94.31 107 ILE A CA 1
ATOM 835 C C . ILE A 1 107 ? 0.806 -11.283 -9.389 1.00 94.31 107 ILE A C 1
ATOM 837 O O . ILE A 1 107 ? 1.665 -11.244 -10.265 1.00 94.31 107 ILE A O 1
ATOM 841 N N . VAL A 1 108 ? -0.437 -11.705 -9.635 1.00 95.00 108 VAL A N 1
ATOM 842 C CA . VAL A 1 108 ? -0.873 -12.199 -10.952 1.00 95.00 108 VAL A CA 1
ATOM 843 C C . VAL A 1 108 ? -0.732 -11.116 -12.024 1.00 95.00 108 VAL A C 1
ATOM 845 O O . VAL A 1 108 ? -0.172 -11.382 -13.089 1.00 95.00 108 VAL A O 1
ATOM 848 N N . GLY A 1 109 ? -1.164 -9.883 -11.745 1.00 92.88 109 GLY A N 1
ATOM 849 C CA . GLY A 1 109 ? -1.001 -8.759 -12.673 1.00 92.88 109 GLY A CA 1
ATOM 850 C C . GLY A 1 109 ? 0.469 -8.437 -12.964 1.00 92.88 109 GLY A C 1
ATOM 851 O O . GLY A 1 109 ? 0.852 -8.253 -14.119 1.00 92.88 109 GLY A O 1
ATOM 852 N N . SER A 1 110 ? 1.312 -8.461 -11.928 1.00 91.62 110 SER A N 1
ATOM 853 C CA . SER A 1 110 ? 2.760 -8.233 -12.030 1.00 91.62 110 SER A CA 1
ATOM 854 C C . SER A 1 110 ? 3.457 -9.291 -12.887 1.00 91.62 110 SER A C 1
ATOM 856 O O . SER A 1 110 ? 4.248 -8.957 -13.769 1.00 91.62 110 SER A O 1
ATOM 858 N N . LEU A 1 111 ? 3.136 -10.570 -12.673 1.00 92.56 111 LEU A N 1
ATOM 85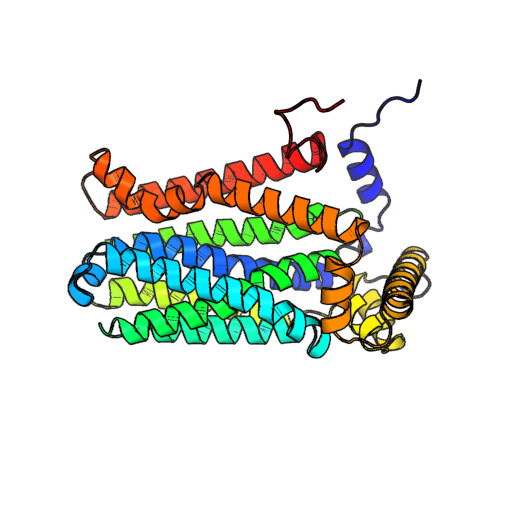9 C CA . LEU A 1 111 ? 3.684 -11.671 -13.466 1.00 92.56 111 LEU A CA 1
ATOM 860 C C . LEU A 1 111 ? 3.190 -11.616 -14.914 1.00 92.56 111 LEU A C 1
ATOM 862 O O . LEU A 1 111 ?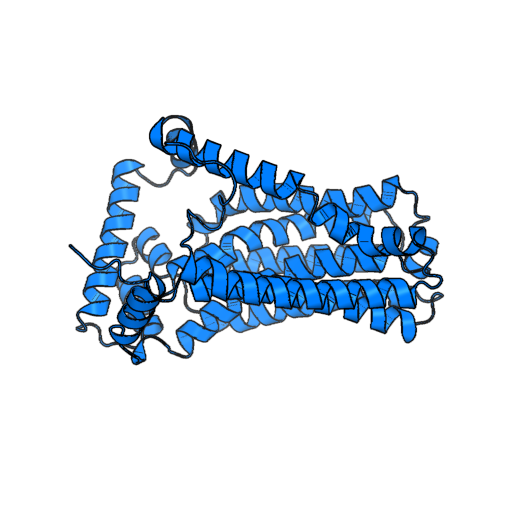 3.979 -11.826 -15.830 1.00 92.56 111 LEU A O 1
ATOM 866 N N . THR A 1 112 ? 1.924 -11.255 -15.136 1.00 91.94 112 THR A N 1
ATOM 867 C CA . THR A 1 112 ? 1.372 -11.062 -16.487 1.00 91.94 112 THR A CA 1
ATOM 868 C C . THR A 1 112 ? 2.124 -9.958 -17.238 1.00 91.94 112 THR A C 1
ATOM 870 O O . THR A 1 112 ? 2.498 -10.143 -18.394 1.00 91.94 112 THR A O 1
ATOM 873 N N . ALA A 1 113 ? 2.430 -8.839 -16.571 1.00 87.44 113 ALA A N 1
ATOM 874 C CA . ALA A 1 113 ? 3.252 -7.775 -17.147 1.00 87.44 113 ALA A CA 1
ATOM 875 C C . ALA A 1 113 ? 4.705 -8.228 -17.412 1.00 87.44 113 ALA A C 1
ATOM 877 O O . ALA A 1 113 ? 5.287 -7.870 -18.436 1.00 87.44 113 ALA A O 1
ATOM 878 N N . CYS A 1 114 ? 5.280 -9.051 -16.528 1.00 87.38 114 CYS A N 1
ATOM 879 C CA . CYS A 1 114 ? 6.631 -9.603 -16.674 1.00 87.38 114 CYS A CA 1
ATOM 880 C C . CYS A 1 114 ? 6.763 -10.547 -17.887 1.00 87.38 114 CYS A C 1
ATOM 882 O O . CYS A 1 114 ? 7.723 -10.461 -18.661 1.00 87.38 114 CYS A O 1
ATOM 884 N N . PHE A 1 115 ? 5.770 -11.416 -18.092 1.00 86.88 115 PHE A N 1
ATOM 885 C CA . PHE A 1 115 ? 5.718 -12.401 -19.179 1.00 86.88 115 PHE A CA 1
ATOM 886 C C . PHE A 1 115 ? 4.978 -11.895 -20.421 1.00 86.88 115 PHE A C 1
ATOM 888 O O . PHE A 1 115 ? 4.502 -12.673 -21.240 1.00 86.88 115 PHE A O 1
ATOM 895 N N . SER A 1 116 ? 4.893 -10.579 -20.596 1.00 81.81 116 SER A N 1
ATOM 896 C CA . SER A 1 116 ? 4.179 -9.984 -21.723 1.00 81.81 116 SER A CA 1
ATOM 897 C C . SER A 1 116 ? 4.908 -10.142 -23.070 1.00 81.81 116 SER A C 1
ATOM 899 O O . SER A 1 116 ? 4.301 -9.885 -24.106 1.00 81.81 116 SER A O 1
ATOM 901 N N . TYR A 1 117 ? 6.186 -10.546 -23.075 1.00 81.44 117 TYR A N 1
ATOM 902 C CA . TYR A 1 117 ? 7.009 -10.870 -24.255 1.00 81.44 117 TYR A CA 1
ATOM 903 C C . TYR A 1 117 ? 6.827 -9.948 -25.491 1.00 81.44 117 TYR A C 1
ATOM 905 O O . TYR A 1 117 ? 6.896 -10.411 -26.624 1.00 81.44 117 TYR A O 1
ATOM 913 N N . GLY A 1 118 ? 6.646 -8.634 -25.295 1.00 74.75 118 GLY A N 1
ATOM 914 C CA . GLY A 1 118 ? 6.532 -7.652 -26.387 1.00 74.75 118 GLY A CA 1
ATOM 915 C C . GLY A 1 118 ? 5.097 -7.390 -26.855 1.00 74.75 118 GLY A C 1
ATOM 916 O O . GLY A 1 118 ? 4.862 -6.484 -27.648 1.00 74.75 118 GLY A O 1
ATOM 917 N N . ASN A 1 119 ? 4.109 -8.121 -26.334 1.00 84.88 119 ASN A N 1
ATOM 918 C CA . ASN A 1 119 ? 2.699 -7.884 -26.626 1.00 84.88 119 ASN A CA 1
ATOM 919 C C . ASN A 1 119 ? 2.133 -6.760 -25.744 1.00 84.88 119 ASN A C 1
ATOM 921 O O . ASN A 1 119 ? 1.823 -6.964 -24.573 1.00 84.88 119 ASN A O 1
ATOM 925 N N . VAL A 1 120 ? 1.942 -5.577 -26.324 1.00 84.00 120 VAL A N 1
ATOM 926 C CA . VAL A 1 120 ? 1.431 -4.387 -25.622 1.00 84.00 120 VAL A CA 1
ATOM 927 C C . VAL A 1 120 ? 0.061 -4.627 -24.957 1.00 84.00 120 VAL A C 1
ATOM 929 O O . VAL A 1 120 ? -0.185 -4.124 -23.862 1.00 84.00 120 VAL A O 1
ATOM 932 N N . GLY A 1 121 ? -0.820 -5.430 -25.565 1.00 86.94 121 GLY A N 1
ATOM 933 C CA . GLY A 1 121 ? -2.147 -5.717 -25.009 1.00 86.94 121 GLY A CA 1
ATOM 934 C C . GLY A 1 121 ? -2.086 -6.529 -23.713 1.00 86.94 121 GLY A C 1
ATOM 935 O O . GLY A 1 121 ? -2.785 -6.216 -22.749 1.00 86.94 121 GLY A O 1
ATOM 936 N N . VAL A 1 122 ? -1.195 -7.525 -23.656 1.00 89.44 122 VAL A N 1
ATOM 937 C CA . VAL A 1 122 ? -0.956 -8.327 -22.442 1.00 89.44 122 VAL A CA 1
ATOM 938 C C . VAL A 1 122 ? -0.346 -7.463 -21.339 1.00 89.44 122 VAL A C 1
ATOM 940 O O . VAL A 1 122 ? -0.752 -7.571 -20.181 1.00 89.44 122 VAL A O 1
ATOM 943 N N . LEU A 1 123 ? 0.555 -6.543 -21.695 1.00 88.56 123 LEU A N 1
ATOM 944 C CA . LEU A 1 123 ? 1.125 -5.585 -20.752 1.00 88.56 123 LEU A CA 1
ATOM 945 C C . LEU A 1 123 ? 0.039 -4.689 -20.141 1.00 88.56 123 LEU A C 1
ATOM 947 O O . LEU A 1 123 ? 0.004 -4.520 -18.922 1.00 88.56 123 LEU A O 1
ATOM 951 N N . TYR A 1 124 ? -0.865 -4.141 -20.959 1.00 90.62 124 TYR A N 1
ATOM 952 C CA . TYR A 1 124 ? -1.970 -3.301 -20.486 1.00 90.62 124 TYR A CA 1
ATOM 953 C C . TYR A 1 124 ? -2.937 -4.066 -19.585 1.00 90.62 124 TYR A C 1
ATOM 955 O O . TYR A 1 124 ? -3.296 -3.568 -18.517 1.00 90.62 124 TYR A O 1
ATOM 963 N N . ALA A 1 125 ? -3.303 -5.294 -19.961 1.00 92.56 125 ALA A N 1
ATOM 964 C CA . ALA A 1 125 ? -4.135 -6.156 -19.128 1.00 92.56 125 ALA A CA 1
ATOM 965 C C . ALA A 1 125 ? -3.456 -6.462 -17.783 1.00 92.56 125 ALA A C 1
ATOM 967 O O . ALA A 1 125 ? -4.069 -6.294 -16.728 1.00 92.56 125 ALA A O 1
ATOM 968 N N . GLY A 1 126 ? -2.167 -6.821 -17.800 1.00 92.38 126 GLY A N 1
ATOM 969 C CA . GLY A 1 126 ? -1.377 -7.059 -16.591 1.00 92.38 126 GLY A CA 1
ATOM 970 C C . GLY A 1 126 ? -1.320 -5.834 -15.677 1.00 92.38 126 GLY A C 1
ATOM 971 O O . GLY A 1 126 ? -1.506 -5.959 -14.467 1.00 92.38 126 GLY A O 1
ATOM 972 N N . ARG A 1 127 ? -1.154 -4.633 -16.248 1.00 92.00 127 ARG A N 1
ATOM 973 C CA . ARG A 1 127 ? -1.177 -3.367 -15.499 1.00 92.00 127 ARG A CA 1
ATOM 974 C C . ARG A 1 127 ? -2.530 -3.043 -14.893 1.00 92.00 127 ARG A C 1
ATOM 976 O O . ARG A 1 127 ? -2.577 -2.632 -13.737 1.00 92.00 127 ARG A O 1
ATOM 983 N N . LEU A 1 128 ? -3.615 -3.262 -15.627 1.00 94.56 128 LEU A N 1
ATOM 984 C CA . LEU A 1 128 ? -4.961 -3.056 -15.102 1.00 94.56 128 LEU A CA 1
ATOM 985 C C . LEU A 1 128 ? -5.233 -4.003 -13.924 1.00 94.56 128 LEU A C 1
ATOM 987 O O . LEU A 1 128 ? -5.686 -3.553 -12.873 1.00 94.56 128 LEU A O 1
ATOM 991 N N . ILE A 1 129 ? -4.878 -5.286 -14.057 1.00 95.25 129 ILE A N 1
ATOM 992 C CA . ILE A 1 129 ? -5.026 -6.294 -12.993 1.00 95.25 129 ILE A CA 1
ATOM 993 C C . ILE A 1 129 ? -4.147 -5.952 -11.781 1.00 95.25 129 ILE A C 1
ATOM 995 O O . ILE A 1 129 ? -4.626 -5.980 -10.648 1.00 95.25 129 ILE A O 1
ATOM 999 N N . ALA A 1 130 ? -2.883 -5.577 -11.998 1.00 94.00 130 ALA A N 1
ATOM 1000 C CA . ALA A 1 130 ? -1.993 -5.149 -10.920 1.00 94.00 130 ALA A CA 1
ATOM 1001 C C . ALA A 1 130 ? -2.554 -3.916 -10.191 1.00 94.00 130 ALA A C 1
ATOM 1003 O O . ALA A 1 130 ? -2.567 -3.872 -8.958 1.00 94.00 130 ALA A O 1
ATOM 1004 N N . GLY A 1 131 ? -3.096 -2.961 -10.953 1.00 93.00 131 GLY A N 1
ATOM 1005 C CA . GLY A 1 131 ? -3.790 -1.785 -10.445 1.00 93.00 131 GLY A CA 1
ATOM 1006 C C . GLY A 1 131 ? -4.964 -2.143 -9.535 1.00 93.00 131 GLY A C 1
ATOM 1007 O O . GLY A 1 131 ? -5.041 -1.604 -8.434 1.00 93.00 131 GLY A O 1
ATOM 1008 N N . LEU A 1 132 ? -5.828 -3.091 -9.929 1.00 95.25 132 LEU A N 1
ATOM 1009 C CA . LEU A 1 132 ? -6.958 -3.544 -9.097 1.00 95.25 132 LEU A CA 1
ATOM 1010 C C . LEU A 1 132 ? -6.499 -3.979 -7.694 1.00 95.25 132 LEU A C 1
ATOM 1012 O O . LEU A 1 132 ? -7.116 -3.605 -6.695 1.00 95.25 132 LEU A O 1
ATOM 1016 N N . GLY A 1 133 ? -5.392 -4.723 -7.614 1.00 93.44 133 GLY A N 1
ATOM 1017 C CA . GLY A 1 133 ? -4.794 -5.137 -6.344 1.00 93.44 133 GLY A CA 1
ATOM 1018 C C . GLY A 1 133 ? -4.225 -3.959 -5.546 1.00 93.44 133 GLY A C 1
ATOM 1019 O O . GLY A 1 133 ? -4.566 -3.786 -4.375 1.00 93.44 133 GLY A O 1
ATOM 1020 N N . ILE A 1 134 ? -3.403 -3.112 -6.179 1.00 93.56 134 ILE A N 1
ATOM 1021 C CA . ILE A 1 134 ? -2.779 -1.943 -5.531 1.00 93.56 134 ILE A CA 1
ATOM 1022 C C . ILE A 1 134 ? -3.837 -0.999 -4.949 1.00 93.56 134 ILE A C 1
ATOM 1024 O O . ILE A 1 134 ? -3.728 -0.584 -3.794 1.00 93.56 134 ILE A O 1
ATOM 1028 N N . GLY A 1 135 ? -4.871 -0.678 -5.727 1.00 92.19 135 GLY A N 1
ATOM 1029 C CA . GLY A 1 135 ? -5.956 0.203 -5.305 1.00 92.19 135 GLY A CA 1
ATOM 1030 C C . GLY A 1 135 ? -6.633 -0.291 -4.035 1.00 92.19 135 GLY A C 1
ATOM 1031 O O . GLY A 1 135 ? -6.723 0.429 -3.040 1.00 92.19 135 GLY A O 1
ATOM 1032 N N . ALA A 1 136 ? -7.028 -1.562 -4.027 1.00 93.81 136 ALA A N 1
ATOM 1033 C CA . ALA A 1 136 ? -7.677 -2.170 -2.876 1.00 93.81 136 ALA A CA 1
ATOM 1034 C C . ALA A 1 136 ? -6.758 -2.233 -1.634 1.00 93.81 136 ALA A C 1
ATOM 1036 O O . ALA A 1 136 ? -7.208 -2.005 -0.506 1.00 93.81 136 ALA A O 1
ATOM 1037 N N . LEU A 1 137 ? -5.450 -2.455 -1.829 1.00 93.25 137 LEU A N 1
ATOM 1038 C CA . LEU A 1 137 ? -4.451 -2.460 -0.753 1.00 93.25 137 LEU A CA 1
ATOM 1039 C C . LEU A 1 137 ? -4.268 -1.090 -0.091 1.00 93.25 137 LEU A C 1
ATOM 1041 O O . LEU A 1 137 ? -4.066 -1.028 1.124 1.00 93.25 137 LEU A O 1
ATOM 1045 N N . THR A 1 138 ? -4.386 0.005 -0.851 1.00 91.31 138 THR A N 1
ATOM 1046 C CA . THR A 1 138 ? -4.308 1.367 -0.287 1.00 91.31 138 THR A CA 1
ATOM 1047 C C . THR A 1 138 ? -5.481 1.745 0.604 1.00 91.31 138 THR A C 1
ATOM 1049 O O . THR A 1 138 ? -5.344 2.643 1.430 1.00 91.31 138 THR A O 1
ATOM 1052 N N . VAL A 1 139 ? -6.610 1.050 0.468 1.00 91.12 139 VAL A N 1
ATOM 1053 C CA . VAL A 1 139 ? -7.770 1.216 1.345 1.00 91.12 139 VAL A CA 1
ATOM 1054 C C . VAL A 1 139 ? -7.614 0.328 2.580 1.00 91.12 139 VAL A C 1
ATOM 1056 O O . VAL A 1 139 ? -7.643 0.826 3.705 1.00 91.12 139 VAL A O 1
ATOM 1059 N N . VAL A 1 140 ? -7.382 -0.979 2.395 1.00 91.62 140 VAL A N 1
ATOM 1060 C CA . VAL A 1 140 ? -7.330 -1.947 3.509 1.00 91.62 140 VAL A CA 1
ATOM 1061 C C . VAL A 1 140 ? -6.159 -1.726 4.456 1.00 91.62 140 VAL A C 1
ATOM 1063 O O . VAL A 1 140 ? -6.340 -1.877 5.666 1.00 91.62 140 VAL A O 1
ATOM 1066 N N . GLY A 1 141 ? -4.980 -1.374 3.937 1.00 91.50 141 GLY A N 1
ATOM 1067 C CA . GLY A 1 141 ? -3.765 -1.183 4.733 1.00 91.50 141 GLY A CA 1
ATOM 1068 C C . GLY A 1 141 ? -3.955 -0.175 5.873 1.00 91.50 141 GLY A C 1
AT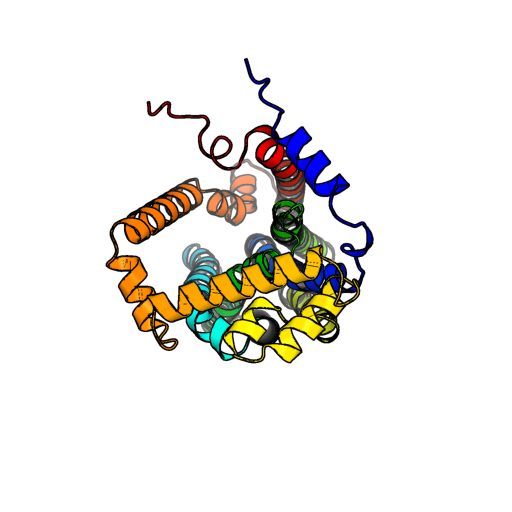OM 1069 O O . GLY A 1 141 ? -3.991 -0.575 7.040 1.00 91.50 141 GLY A O 1
ATOM 1070 N N . PRO A 1 142 ? -4.128 1.126 5.572 1.00 90.69 142 PRO A N 1
ATOM 1071 C CA . PRO A 1 142 ? -4.291 2.147 6.603 1.00 90.69 142 PRO A CA 1
ATOM 1072 C C . PRO A 1 142 ? -5.587 1.982 7.408 1.00 90.69 142 PRO A C 1
ATOM 1074 O O . PRO A 1 142 ? -5.593 2.292 8.598 1.00 90.69 142 PRO A O 1
ATOM 1077 N N . MET A 1 143 ? -6.666 1.462 6.807 1.00 90.50 143 MET A N 1
ATOM 1078 C CA . MET A 1 143 ? -7.923 1.203 7.518 1.00 90.50 143 MET A CA 1
ATOM 1079 C C . MET A 1 143 ? -7.729 0.180 8.641 1.00 90.50 143 MET A C 1
ATOM 1081 O O . MET A 1 143 ? -8.094 0.445 9.784 1.00 90.50 143 MET A O 1
ATOM 1085 N N . THR A 1 144 ? -7.104 -0.960 8.344 1.00 90.19 144 THR A N 1
ATOM 1086 C CA . THR A 1 144 ? -6.910 -2.025 9.337 1.00 90.19 144 THR A CA 1
ATOM 1087 C C . THR A 1 144 ? -5.923 -1.602 10.417 1.00 90.19 144 THR A C 1
ATOM 1089 O O . THR A 1 144 ? -6.153 -1.853 11.597 1.00 90.19 144 THR A O 1
ATOM 1092 N N . ILE A 1 145 ? -4.861 -0.879 10.044 1.00 90.50 145 ILE A N 1
ATOM 1093 C CA . ILE A 1 145 ? -3.939 -0.289 11.020 1.00 90.50 145 ILE A CA 1
ATOM 1094 C C . ILE A 1 145 ? -4.696 0.660 11.958 1.00 90.50 145 ILE A C 1
ATOM 1096 O O . ILE A 1 145 ? -4.497 0.602 13.168 1.00 90.50 145 ILE A O 1
ATOM 1100 N N . ALA A 1 146 ? -5.601 1.492 11.437 1.00 88.50 146 ALA A N 1
ATOM 1101 C CA . ALA A 1 146 ? -6.387 2.406 12.258 1.00 88.50 146 ALA A CA 1
ATOM 1102 C C . ALA A 1 146 ? -7.388 1.694 13.188 1.00 88.50 146 ALA A C 1
ATOM 1104 O O . ALA A 1 146 ? -7.628 2.184 14.292 1.00 88.50 146 ALA A O 1
ATOM 1105 N N . GLU A 1 147 ? -7.953 0.557 12.771 1.00 88.50 147 GLU A N 1
ATOM 1106 C CA . GLU A 1 147 ? -8.859 -0.264 13.591 1.00 88.50 147 GLU A CA 1
ATOM 1107 C C . GLU A 1 147 ? -8.130 -0.987 14.734 1.00 88.50 147 GLU A C 1
ATOM 1109 O O . GLU A 1 147 ? -8.661 -1.106 15.834 1.00 88.50 147 GLU A O 1
ATOM 1114 N N . VAL A 1 148 ? -6.910 -1.459 14.481 1.00 88.25 148 VAL A N 1
ATOM 1115 C CA . VAL A 1 148 ? -6.131 -2.291 15.413 1.00 88.25 148 VAL A CA 1
ATOM 1116 C C . VAL A 1 148 ? -5.265 -1.433 16.349 1.00 88.25 148 VAL A C 1
ATOM 1118 O O . VAL A 1 148 ? -4.996 -1.820 17.494 1.00 88.25 148 VAL A O 1
ATOM 1121 N N . ALA A 1 149 ? -4.827 -0.257 15.895 1.00 85.94 149 ALA A N 1
ATOM 1122 C CA . ALA A 1 149 ? -3.904 0.583 16.643 1.00 85.94 149 ALA A CA 1
ATOM 1123 C C . ALA A 1 149 ? -4.553 1.253 17.873 1.00 85.94 149 ALA A C 1
ATOM 1125 O O . ALA A 1 149 ? -5.659 1.809 17.769 1.00 85.94 149 ALA A O 1
ATOM 1126 N N . PRO A 1 150 ? -3.839 1.286 19.017 1.00 83.19 150 PRO A N 1
ATOM 1127 C CA . PRO A 1 150 ? -4.267 2.008 20.212 1.00 83.19 150 PRO A CA 1
ATOM 1128 C C . PRO A 1 150 ? -4.511 3.487 19.912 1.00 83.19 150 PRO A C 1
ATOM 1130 O O . PRO A 1 150 ? -3.791 4.097 19.118 1.00 83.19 150 PRO A O 1
ATOM 1133 N N . LYS A 1 151 ? -5.486 4.101 20.591 1.00 78.25 151 LYS A N 1
ATOM 1134 C CA . LYS A 1 151 ? -5.871 5.508 20.359 1.00 78.25 151 LYS A CA 1
ATOM 1135 C C . LYS A 1 151 ? -4.685 6.480 20.411 1.00 78.25 151 LYS A C 1
ATOM 1137 O O . LYS A 1 151 ? -4.642 7.412 19.614 1.00 78.25 151 LYS A O 1
ATOM 1142 N N . ALA A 1 152 ? -3.730 6.243 21.314 1.00 75.06 152 ALA A N 1
ATOM 1143 C CA . ALA A 1 152 ? -2.563 7.100 21.508 1.00 75.06 152 ALA A CA 1
ATOM 1144 C C . ALA A 1 152 ? -1.569 7.047 20.335 1.00 75.06 152 ALA A C 1
ATOM 1146 O O . ALA A 1 152 ? -1.041 8.080 19.955 1.00 75.06 152 ALA A O 1
ATOM 1147 N N . THR A 1 153 ? -1.334 5.880 19.727 1.00 78.00 153 THR A N 1
ATOM 1148 C CA . THR A 1 153 ? -0.284 5.680 18.702 1.00 78.00 153 THR A CA 1
ATOM 1149 C C . THR A 1 153 ? -0.818 5.398 17.303 1.00 78.00 153 THR A C 1
ATOM 1151 O O . THR A 1 153 ? -0.043 5.211 16.364 1.00 78.00 153 THR A O 1
ATOM 1154 N N . ARG A 1 154 ? -2.142 5.441 17.119 1.00 82.31 154 ARG A N 1
ATOM 1155 C CA . ARG A 1 154 ? -2.817 5.232 15.831 1.00 82.31 154 ARG A CA 1
ATOM 1156 C C . ARG A 1 154 ? -2.249 6.080 14.698 1.00 82.31 154 ARG A C 1
ATOM 1158 O O . ARG A 1 154 ? -2.073 5.571 13.592 1.00 82.31 154 ARG A O 1
ATOM 1165 N N . GLY A 1 155 ? -1.955 7.353 14.964 1.00 76.38 155 GLY A N 1
ATOM 1166 C CA . GLY A 1 155 ? -1.364 8.258 13.973 1.00 76.38 155 GLY A CA 1
ATOM 1167 C C . GLY A 1 155 ? -0.000 7.767 13.486 1.00 76.38 155 GLY A C 1
ATOM 1168 O O . GLY A 1 155 ? 0.202 7.615 12.283 1.00 76.38 155 GLY A O 1
ATOM 1169 N N . LEU A 1 156 ? 0.889 7.432 14.423 1.00 79.69 156 LEU A N 1
ATOM 1170 C CA . LEU A 1 156 ? 2.233 6.931 14.136 1.00 79.69 156 LEU A CA 1
ATOM 1171 C C . LEU A 1 156 ? 2.214 5.563 13.438 1.00 79.69 156 LEU A C 1
ATOM 1173 O O . LEU A 1 156 ? 2.954 5.339 12.486 1.00 79.69 156 LEU A O 1
ATOM 1177 N N . MET A 1 157 ? 1.332 4.653 13.855 1.00 84.06 157 MET A N 1
ATOM 1178 C CA . MET A 1 157 ? 1.196 3.349 13.195 1.00 84.06 157 MET A CA 1
ATOM 1179 C C . MET A 1 157 ? 0.664 3.492 11.767 1.00 84.06 157 MET A C 1
ATOM 1181 O O . MET A 1 157 ? 1.138 2.810 10.863 1.00 84.06 157 MET A O 1
ATOM 1185 N N . THR A 1 158 ? -0.266 4.422 11.527 1.00 84.88 158 THR A N 1
ATOM 1186 C CA . THR A 1 158 ? -0.755 4.712 10.168 1.00 84.88 158 THR A CA 1
ATOM 1187 C C . THR A 1 158 ? 0.344 5.337 9.301 1.00 84.88 158 THR A C 1
ATOM 1189 O O . THR A 1 158 ? 0.409 5.066 8.104 1.00 84.88 158 THR A O 1
ATOM 1192 N N . LEU A 1 159 ? 1.248 6.129 9.890 1.00 84.88 159 LEU A N 1
ATOM 1193 C CA . LEU A 1 159 ? 2.420 6.657 9.188 1.00 84.88 159 LEU A CA 1
ATOM 1194 C C . LEU A 1 159 ? 3.345 5.539 8.690 1.00 84.88 159 LEU A C 1
ATOM 1196 O O . LEU A 1 159 ? 3.905 5.671 7.603 1.00 84.88 159 LEU A O 1
ATOM 1200 N N . LEU A 1 160 ? 3.457 4.419 9.413 1.00 88.00 160 LEU A N 1
ATOM 1201 C CA . LEU A 1 160 ? 4.284 3.290 8.979 1.00 88.00 160 LEU A CA 1
ATOM 1202 C C . LEU A 1 160 ? 3.889 2.782 7.583 1.00 88.00 160 LEU A C 1
ATOM 1204 O O . LEU A 1 160 ? 4.766 2.455 6.791 1.00 88.00 160 LEU A O 1
ATOM 1208 N N . PHE A 1 161 ? 2.596 2.795 7.238 1.00 90.44 161 PHE A N 1
ATOM 1209 C CA . PHE A 1 161 ? 2.133 2.452 5.889 1.00 90.44 161 PHE A CA 1
ATOM 1210 C C . PHE A 1 161 ? 2.742 3.370 4.817 1.00 90.44 161 PHE A C 1
ATOM 1212 O O . PHE A 1 161 ? 3.233 2.895 3.794 1.00 90.44 161 PHE A O 1
ATOM 1219 N N . ASN A 1 162 ? 2.758 4.684 5.062 1.00 88.25 162 ASN A N 1
ATOM 1220 C CA . ASN A 1 162 ? 3.356 5.651 4.139 1.00 88.25 162 ASN A CA 1
ATOM 1221 C C . ASN A 1 162 ? 4.878 5.494 4.059 1.00 88.25 162 ASN A C 1
ATOM 1223 O O . ASN A 1 162 ? 5.440 5.607 2.973 1.00 88.25 162 ASN A O 1
ATOM 1227 N N . VAL A 1 163 ? 5.540 5.196 5.181 1.00 89.62 163 VAL A N 1
ATOM 1228 C CA . VAL A 1 163 ? 6.982 4.914 5.201 1.00 89.62 163 VAL A CA 1
ATOM 1229 C C . VAL A 1 163 ? 7.288 3.677 4.362 1.00 89.62 163 VAL A C 1
ATOM 1231 O O . VAL A 1 163 ? 8.129 3.747 3.475 1.00 89.62 163 VAL A O 1
ATOM 1234 N N . CYS A 1 164 ? 6.562 2.575 4.559 1.00 91.25 164 CYS A N 1
ATOM 1235 C CA . CYS A 1 164 ? 6.687 1.372 3.738 1.00 91.25 164 CYS A CA 1
ATOM 1236 C C . CYS A 1 164 ? 6.443 1.660 2.248 1.00 91.25 164 CYS A C 1
ATOM 1238 O O . CYS A 1 164 ? 7.202 1.192 1.401 1.00 91.25 164 CYS A O 1
ATOM 1240 N N . MET A 1 165 ? 5.443 2.481 1.917 1.00 91.00 165 MET A N 1
ATOM 1241 C CA . MET A 1 165 ? 5.187 2.903 0.539 1.00 91.00 165 MET A CA 1
ATOM 1242 C C . MET A 1 165 ? 6.372 3.670 -0.064 1.00 91.00 165 MET A C 1
ATOM 1244 O O . MET A 1 165 ? 6.846 3.315 -1.139 1.00 91.00 165 MET A O 1
ATOM 1248 N N . LEU A 1 166 ? 6.910 4.679 0.620 1.00 90.00 166 LEU A N 1
ATOM 1249 C CA . LEU A 1 166 ? 8.049 5.449 0.102 1.00 90.00 166 LEU A CA 1
ATOM 1250 C C . LEU A 1 166 ? 9.342 4.625 0.052 1.00 90.00 166 LEU A C 1
ATOM 1252 O O . LEU A 1 166 ? 10.115 4.753 -0.897 1.00 90.00 166 LEU A O 1
ATOM 1256 N N . SER A 1 167 ? 9.555 3.733 1.020 1.00 90.81 167 SER A N 1
ATOM 1257 C CA . SER A 1 167 ? 10.663 2.775 1.001 1.00 90.81 167 SER A CA 1
ATOM 1258 C C . SER A 1 167 ? 10.559 1.837 -0.199 1.00 90.81 167 SER A C 1
ATOM 1260 O O . SER A 1 167 ? 11.546 1.634 -0.902 1.00 90.81 167 SER A O 1
ATOM 1262 N N . GLY A 1 168 ? 9.362 1.314 -0.487 1.00 90.62 168 GLY A N 1
ATOM 1263 C CA . GLY A 1 168 ? 9.103 0.495 -1.673 1.00 90.62 168 GLY A CA 1
ATOM 1264 C C . GLY A 1 168 ? 9.397 1.243 -2.974 1.00 90.62 168 GLY A C 1
ATOM 1265 O O . GLY A 1 168 ? 10.000 0.675 -3.880 1.00 90.62 168 GLY A O 1
ATOM 1266 N N . GLN A 1 169 ? 9.057 2.533 -3.040 1.00 90.06 169 GLN A N 1
ATOM 1267 C CA . GLN A 1 169 ? 9.387 3.394 -4.178 1.00 90.06 169 GLN A CA 1
ATOM 1268 C C . GLN A 1 169 ? 10.893 3.540 -4.385 1.00 90.06 169 GLN A C 1
ATOM 1270 O O . GLN A 1 169 ? 11.369 3.353 -5.505 1.00 90.06 169 GLN A O 1
ATOM 1275 N N . ALA A 1 170 ? 11.653 3.817 -3.324 1.00 89.38 170 ALA A N 1
ATOM 1276 C CA . ALA A 1 170 ? 13.107 3.886 -3.415 1.00 89.38 170 ALA A CA 1
ATOM 1277 C C . ALA A 1 170 ? 13.704 2.538 -3.859 1.00 89.38 170 ALA A C 1
ATOM 1279 O O . ALA A 1 170 ? 14.470 2.493 -4.822 1.00 89.38 170 ALA A O 1
ATOM 1280 N N . LEU A 1 171 ? 13.303 1.433 -3.220 1.00 90.81 171 LEU A N 1
ATOM 1281 C CA . LEU A 1 171 ? 13.780 0.087 -3.555 1.00 90.81 171 LEU A CA 1
ATOM 1282 C C . LEU A 1 171 ? 13.473 -0.302 -5.007 1.00 90.81 171 LEU A C 1
ATOM 1284 O O . LEU A 1 171 ? 14.336 -0.874 -5.673 1.00 90.81 171 LEU A O 1
ATOM 1288 N N . GLY A 1 172 ? 12.293 0.054 -5.523 1.00 89.31 172 GLY A N 1
ATOM 1289 C CA . GLY A 1 172 ? 11.924 -0.173 -6.919 1.00 89.31 172 GLY A CA 1
ATOM 1290 C C . GLY A 1 172 ? 12.876 0.528 -7.891 1.00 89.31 172 GLY A C 1
ATOM 1291 O O . GLY A 1 172 ? 13.408 -0.110 -8.800 1.00 89.31 172 GLY A O 1
ATOM 1292 N N . VAL A 1 173 ? 13.175 1.813 -7.662 1.00 87.88 173 VAL A N 1
ATOM 1293 C CA . VAL A 1 173 ? 14.109 2.576 -8.512 1.00 87.88 173 VAL A CA 1
ATOM 1294 C C . VAL A 1 173 ? 15.532 2.015 -8.429 1.00 87.88 173 VAL A C 1
ATOM 1296 O O . VAL A 1 173 ? 16.178 1.827 -9.462 1.00 87.88 173 VAL A O 1
ATOM 1299 N N . PHE A 1 174 ? 16.023 1.690 -7.228 1.00 87.38 174 PHE A N 1
ATOM 1300 C CA . PHE A 1 174 ? 17.361 1.107 -7.057 1.00 87.38 174 PHE A CA 1
ATOM 1301 C C . PHE A 1 174 ? 17.487 -0.290 -7.666 1.00 87.38 174 PHE A C 1
ATOM 1303 O O . PHE A 1 174 ? 18.539 -0.627 -8.209 1.00 87.38 174 PHE A O 1
ATOM 1310 N N . THR A 1 175 ? 16.421 -1.088 -7.643 1.00 88.44 175 THR A N 1
ATOM 1311 C CA . THR A 1 175 ? 16.414 -2.403 -8.295 1.00 88.44 175 THR A CA 1
ATOM 1312 C C . THR A 1 175 ? 16.544 -2.255 -9.810 1.00 88.44 175 THR A C 1
ATOM 1314 O O . THR A 1 175 ? 17.345 -2.951 -10.436 1.00 88.44 175 THR A O 1
ATOM 1317 N N . VAL A 1 176 ? 15.827 -1.295 -10.404 1.00 87.00 176 VAL A N 1
ATOM 1318 C CA . VAL A 1 176 ? 15.959 -0.975 -11.833 1.00 87.00 176 VAL A CA 1
ATOM 1319 C C . VAL A 1 176 ? 17.355 -0.443 -12.154 1.00 87.00 176 VAL A C 1
ATOM 1321 O O . VAL A 1 176 ? 17.948 -0.849 -13.153 1.00 87.00 176 VAL A O 1
ATOM 1324 N N . TYR A 1 177 ? 17.918 0.404 -11.290 1.00 85.19 177 TYR A N 1
ATOM 1325 C CA . TYR A 1 177 ? 19.292 0.888 -11.427 1.00 85.19 177 TYR A CA 1
ATOM 1326 C C . TYR A 1 177 ? 20.309 -0.261 -11.440 1.00 85.19 177 TYR A C 1
ATOM 1328 O O . TYR A 1 177 ? 21.113 -0.351 -12.370 1.00 85.19 177 TYR A O 1
ATOM 1336 N N . GLY A 1 178 ? 20.229 -1.183 -10.476 1.00 84.25 178 GLY A N 1
ATOM 1337 C CA . GLY A 1 178 ? 21.097 -2.362 -10.417 1.00 84.25 178 GLY A CA 1
ATOM 1338 C C . GLY A 1 178 ? 20.979 -3.230 -11.672 1.00 84.25 178 GLY A C 1
ATOM 1339 O O . GLY A 1 178 ? 21.988 -3.623 -12.259 1.00 84.25 178 GLY A O 1
ATOM 1340 N N . CYS A 1 179 ? 19.754 -3.442 -12.164 1.00 85.12 179 CYS A N 1
ATOM 1341 C CA . CYS A 1 179 ? 19.524 -4.154 -13.422 1.00 85.12 179 CYS A CA 1
ATOM 1342 C C . CYS A 1 179 ? 20.104 -3.403 -14.631 1.00 85.12 179 CYS A C 1
ATOM 1344 O O . CYS A 1 179 ? 20.625 -4.032 -15.550 1.00 85.12 179 CYS A O 1
ATOM 1346 N N . SER A 1 180 ? 20.066 -2.068 -14.633 1.00 81.44 180 SER A N 1
ATOM 1347 C CA . SER A 1 180 ? 20.608 -1.254 -15.727 1.00 81.44 180 SER A CA 1
ATOM 1348 C C . SER A 1 180 ? 22.135 -1.348 -15.866 1.00 81.44 180 SER A C 1
ATOM 1350 O O . SER A 1 180 ? 22.637 -1.243 -16.983 1.00 81.44 180 SER A O 1
ATOM 1352 N N . ILE A 1 181 ? 22.856 -1.581 -14.760 1.00 82.56 181 ILE A N 1
ATOM 1353 C CA . ILE A 1 181 ? 24.324 -1.697 -14.731 1.00 82.56 181 ILE A CA 1
ATOM 1354 C C . ILE A 1 181 ? 24.782 -3.129 -15.011 1.00 82.56 181 ILE A C 1
ATOM 1356 O O . ILE A 1 181 ? 25.692 -3.343 -15.808 1.00 82.56 181 ILE A O 1
ATOM 1360 N N . HIS A 1 182 ? 24.173 -4.111 -14.342 1.00 83.44 182 HIS A N 1
ATOM 1361 C CA . HIS A 1 182 ? 24.673 -5.488 -14.344 1.00 83.44 182 HIS A CA 1
ATOM 1362 C C . HIS A 1 182 ? 24.096 -6.355 -15.468 1.00 83.44 182 HIS A C 1
ATOM 1364 O O . HIS A 1 182 ? 24.666 -7.398 -15.789 1.00 83.44 182 HIS A O 1
ATOM 1370 N N . ILE A 1 183 ? 22.977 -5.953 -16.080 1.00 81.31 183 ILE A N 1
ATOM 1371 C CA . ILE A 1 183 ? 22.318 -6.730 -17.134 1.00 81.31 183 ILE A CA 1
ATOM 1372 C C . ILE A 1 183 ? 22.463 -6.005 -18.467 1.00 81.31 183 ILE A C 1
ATOM 1374 O O . ILE A 1 183 ? 22.060 -4.853 -18.624 1.00 81.31 183 ILE A O 1
ATOM 1378 N N . SER A 1 184 ? 23.011 -6.721 -19.453 1.00 75.88 184 SER A N 1
ATOM 1379 C CA . SER A 1 184 ? 23.164 -6.202 -20.811 1.00 75.88 184 SER A CA 1
ATOM 1380 C C . SER A 1 184 ? 21.809 -5.782 -21.409 1.00 75.88 184 SER A C 1
ATOM 1382 O O . SER A 1 184 ? 20.852 -6.561 -21.336 1.00 75.88 184 SER A O 1
ATOM 1384 N N . PRO A 1 185 ? 21.732 -4.623 -22.092 1.00 71.06 185 PRO A N 1
ATOM 1385 C CA . PRO A 1 185 ? 20.521 -4.144 -22.765 1.00 71.06 185 PRO A CA 1
ATOM 1386 C C . PRO A 1 185 ? 19.967 -5.073 -23.852 1.00 71.06 185 PRO A C 1
ATOM 1388 O O . PRO A 1 185 ? 18.852 -4.869 -24.322 1.00 71.06 185 PRO A O 1
ATOM 1391 N N . ALA A 1 186 ? 20.747 -6.063 -24.295 1.00 66.56 186 ALA A N 1
ATOM 1392 C CA . ALA A 1 186 ? 20.313 -7.041 -25.287 1.00 66.56 186 ALA A CA 1
ATOM 1393 C C . ALA A 1 186 ? 19.420 -8.149 -24.705 1.00 66.56 186 ALA A C 1
ATOM 1395 O O . ALA A 1 186 ? 18.797 -8.880 -25.469 1.00 66.56 186 ALA A O 1
ATOM 1396 N N . LYS A 1 187 ? 19.362 -8.295 -23.374 1.00 79.12 187 LYS A N 1
ATOM 1397 C CA . LYS A 1 187 ? 18.587 -9.346 -22.709 1.00 79.12 187 LYS A CA 1
ATOM 1398 C C . LYS A 1 187 ? 17.279 -8.783 -22.153 1.00 79.12 187 LYS A C 1
ATOM 1400 O O . LYS A 1 187 ? 17.290 -7.818 -21.392 1.00 79.12 187 LYS A O 1
ATOM 1405 N N . ASN A 1 188 ? 16.170 -9.471 -22.428 1.00 77.75 188 ASN A N 1
ATOM 1406 C CA . ASN A 1 188 ? 14.843 -9.146 -21.876 1.00 77.75 188 ASN A CA 1
ATOM 1407 C C . ASN A 1 188 ? 14.811 -9.191 -20.337 1.00 77.75 188 ASN A C 1
ATOM 1409 O O . ASN A 1 188 ? 14.020 -8.497 -19.702 1.00 77.75 188 ASN A O 1
ATOM 1413 N N . LEU A 1 189 ? 15.748 -9.928 -19.731 1.00 81.25 189 LEU A N 1
ATOM 1414 C CA . LEU A 1 189 ? 15.945 -9.996 -18.283 1.00 81.25 189 LEU A CA 1
ATOM 1415 C C . LEU A 1 189 ? 16.103 -8.618 -17.621 1.00 81.25 189 LEU A C 1
ATOM 1417 O O . LEU A 1 189 ? 15.747 -8.468 -16.457 1.00 81.25 189 LEU A O 1
ATOM 1421 N N . GLN A 1 190 ? 16.592 -7.605 -18.346 1.00 81.62 190 GLN A N 1
ATOM 1422 C CA . GLN A 1 190 ? 16.848 -6.281 -17.780 1.00 81.62 190 GLN A CA 1
ATOM 1423 C C . GLN A 1 190 ? 15.572 -5.588 -17.269 1.00 81.62 190 GLN A C 1
ATOM 1425 O O . GLN A 1 190 ? 15.630 -4.920 -16.239 1.00 81.62 190 GLN A O 1
ATOM 1430 N N . TYR A 1 191 ? 14.429 -5.761 -17.943 1.00 81.75 191 TYR A N 1
ATOM 1431 C CA . TYR A 1 191 ? 13.145 -5.225 -17.472 1.00 81.75 191 TYR A CA 1
ATOM 1432 C C . TYR A 1 191 ? 12.316 -6.272 -16.712 1.00 81.75 191 TYR A C 1
ATOM 1434 O O . TYR A 1 191 ? 11.545 -5.909 -15.828 1.00 81.75 191 TYR A O 1
ATOM 1442 N N . GLN A 1 192 ? 12.489 -7.566 -17.004 1.00 84.81 192 GLN A N 1
ATOM 1443 C CA . GLN A 1 192 ? 11.746 -8.643 -16.339 1.00 84.81 192 GLN A CA 1
ATOM 1444 C C . GLN A 1 192 ? 12.140 -8.824 -14.870 1.00 84.81 192 GLN A C 1
ATOM 1446 O O . GLN A 1 192 ? 11.274 -9.064 -14.034 1.00 84.81 192 GLN A O 1
ATOM 1451 N N . VAL A 1 193 ? 13.422 -8.668 -14.522 1.00 87.44 193 VAL A N 1
ATOM 1452 C CA . VAL A 1 193 ? 13.878 -8.807 -13.128 1.00 87.44 193 VAL A CA 1
ATOM 1453 C C . VAL A 1 193 ? 13.218 -7.767 -12.206 1.00 87.44 193 VAL A C 1
ATOM 1455 O O . VAL A 1 193 ? 12.687 -8.166 -11.169 1.00 87.44 193 VAL A O 1
ATOM 1458 N N . PRO A 1 194 ? 13.145 -6.467 -12.554 1.00 86.56 194 PRO A N 1
ATOM 1459 C CA . PRO A 1 194 ? 12.372 -5.497 -11.774 1.00 86.56 194 PRO A CA 1
ATOM 1460 C C . PRO A 1 194 ? 10.875 -5.831 -11.629 1.00 86.56 194 PRO A C 1
ATOM 1462 O O . PRO A 1 194 ? 10.330 -5.688 -10.535 1.00 86.56 194 PRO A O 1
ATOM 1465 N N . TRP A 1 195 ? 10.222 -6.330 -12.690 1.00 86.50 195 TRP A N 1
ATOM 1466 C CA . TRP A 1 195 ? 8.814 -6.765 -12.637 1.00 86.50 195 TRP A CA 1
ATOM 1467 C C . TRP A 1 195 ? 8.604 -8.012 -11.786 1.00 86.50 195 TRP A C 1
ATOM 1469 O O . TRP A 1 195 ? 7.562 -8.166 -11.161 1.00 86.50 195 TRP A O 1
ATOM 1479 N N . PHE A 1 196 ? 9.572 -8.921 -11.763 1.00 89.56 196 PHE A N 1
ATOM 1480 C CA . PHE A 1 196 ? 9.503 -10.122 -10.942 1.00 89.56 196 PHE A CA 1
ATOM 1481 C C . PHE A 1 196 ? 9.814 -9.812 -9.476 1.00 89.56 196 PHE A C 1
ATOM 1483 O O . PHE A 1 196 ? 9.119 -10.264 -8.577 1.00 89.56 196 PHE A O 1
ATOM 1490 N N . THR A 1 197 ? 10.823 -8.986 -9.206 1.00 89.31 197 THR A N 1
ATOM 1491 C CA . THR A 1 197 ? 11.231 -8.667 -7.829 1.00 89.31 197 THR A CA 1
ATOM 1492 C C . THR A 1 197 ? 10.138 -7.952 -7.033 1.00 89.31 197 THR A C 1
ATOM 1494 O O . THR A 1 197 ? 10.043 -8.137 -5.818 1.00 89.31 197 THR A O 1
ATOM 1497 N N . GLN A 1 198 ? 9.235 -7.226 -7.697 1.00 90.06 198 GLN A N 1
ATOM 1498 C CA . GLN A 1 198 ? 8.103 -6.589 -7.023 1.00 90.06 198 GLN A CA 1
ATOM 1499 C C . GLN A 1 198 ? 7.105 -7.578 -6.399 1.00 90.06 198 GLN A C 1
ATOM 1501 O O . GLN A 1 198 ? 6.304 -7.168 -5.558 1.00 90.06 198 GLN A O 1
ATOM 1506 N N . THR A 1 199 ? 7.143 -8.870 -6.758 1.00 90.25 199 THR A N 1
ATOM 1507 C CA . THR A 1 199 ? 6.277 -9.898 -6.158 1.00 90.25 199 THR A CA 1
ATOM 1508 C C . THR A 1 199 ? 6.782 -10.396 -4.802 1.00 90.25 199 THR A C 1
ATOM 1510 O O . THR A 1 199 ? 6.025 -11.038 -4.077 1.00 90.25 199 THR A O 1
ATOM 1513 N N . PHE A 1 200 ? 8.022 -10.086 -4.401 1.00 90.75 200 PHE A N 1
ATOM 1514 C CA . PHE A 1 200 ? 8.546 -10.516 -3.098 1.00 90.75 200 PHE A CA 1
ATOM 1515 C C . PHE A 1 200 ? 7.879 -9.789 -1.927 1.00 90.75 200 PHE A C 1
ATOM 1517 O O . PHE A 1 200 ? 7.469 -10.433 -0.966 1.00 90.75 200 PHE A O 1
ATOM 1524 N N . ALA A 1 201 ? 7.716 -8.466 -2.008 1.00 88.88 201 ALA A N 1
ATOM 1525 C CA . ALA A 1 201 ? 7.058 -7.684 -0.958 1.00 88.88 201 ALA A CA 1
ATOM 1526 C C . ALA A 1 201 ? 5.622 -8.161 -0.630 1.00 88.88 201 ALA A C 1
ATOM 1528 O O . ALA A 1 201 ? 5.336 -8.394 0.550 1.00 88.88 201 ALA A O 1
ATOM 1529 N N . PRO A 1 202 ? 4.713 -8.362 -1.610 1.00 90.06 202 PRO A N 1
ATOM 1530 C CA . PRO A 1 202 ? 3.388 -8.907 -1.332 1.00 90.06 202 PRO A CA 1
ATOM 1531 C C . PRO A 1 202 ? 3.459 -10.354 -0.834 1.00 90.06 202 PRO A C 1
ATOM 1533 O O . PRO A 1 202 ? 2.710 -10.688 0.073 1.00 90.06 202 PRO A O 1
ATOM 1536 N N . LEU A 1 203 ? 4.379 -11.193 -1.329 1.00 92.19 203 LEU A N 1
ATOM 1537 C CA . LEU A 1 203 ? 4.532 -12.567 -0.833 1.00 92.19 203 LEU A CA 1
ATOM 1538 C C . LEU 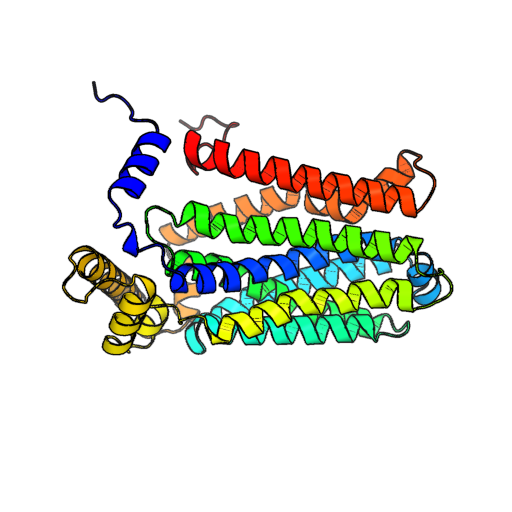A 1 203 ? 4.935 -12.603 0.649 1.00 92.19 203 LEU A C 1
ATOM 1540 O O . LEU A 1 203 ? 4.343 -13.343 1.432 1.00 92.19 203 LEU A O 1
ATOM 1544 N N . ILE A 1 204 ? 5.892 -11.762 1.047 1.00 92.12 204 ILE A N 1
ATOM 1545 C CA . ILE A 1 204 ? 6.295 -11.600 2.449 1.00 92.12 204 ILE A CA 1
ATOM 1546 C C . ILE A 1 204 ? 5.090 -11.156 3.284 1.00 92.12 204 ILE A C 1
ATOM 1548 O O . ILE A 1 204 ? 4.821 -11.738 4.331 1.00 92.12 204 ILE A O 1
ATOM 1552 N N . SER A 1 205 ? 4.311 -10.182 2.807 1.00 89.94 205 SER A N 1
ATOM 1553 C CA . SER A 1 205 ? 3.109 -9.738 3.518 1.00 89.94 205 SER A CA 1
ATOM 1554 C C . SER A 1 205 ? 2.034 -10.836 3.624 1.00 89.94 205 SER A C 1
ATOM 1556 O O . SER A 1 205 ? 1.451 -10.994 4.697 1.00 89.94 205 SER A O 1
ATOM 1558 N N . ILE A 1 206 ? 1.834 -11.671 2.593 1.00 92.19 206 ILE A N 1
ATOM 1559 C CA . ILE A 1 206 ? 0.954 -12.853 2.669 1.00 92.19 206 ILE A CA 1
ATOM 1560 C C . ILE A 1 206 ? 1.445 -13.805 3.765 1.00 92.19 206 ILE A C 1
ATOM 1562 O O . ILE A 1 206 ? 0.637 -14.263 4.575 1.00 92.19 206 ILE A O 1
ATOM 1566 N N . ILE A 1 207 ? 2.749 -14.080 3.834 1.00 92.19 207 ILE A N 1
ATOM 1567 C CA . ILE A 1 207 ? 3.331 -14.975 4.846 1.00 92.19 207 ILE A CA 1
ATOM 1568 C C . ILE A 1 207 ? 3.125 -14.405 6.256 1.00 92.19 207 ILE A C 1
ATOM 1570 O O . ILE A 1 207 ? 2.608 -15.106 7.129 1.00 92.19 207 ILE A O 1
ATOM 1574 N N . LEU A 1 208 ? 3.437 -13.122 6.479 1.00 89.69 208 LEU A N 1
ATOM 1575 C CA . LEU A 1 208 ? 3.196 -12.468 7.773 1.00 89.69 208 LEU A CA 1
ATOM 1576 C C . LEU A 1 208 ? 1.710 -12.471 8.153 1.00 89.69 208 LEU A C 1
ATOM 1578 O O . LEU A 1 208 ? 1.369 -12.612 9.329 1.00 89.69 208 LEU A O 1
ATOM 1582 N N . SER A 1 209 ? 0.815 -12.391 7.169 1.00 88.88 209 SER A N 1
ATOM 1583 C CA . SER A 1 209 ? -0.626 -12.399 7.409 1.00 88.88 209 SER A CA 1
ATOM 1584 C C . SER A 1 209 ? -1.143 -13.696 8.037 1.00 88.88 209 SER A C 1
ATOM 1586 O O . SER A 1 209 ? -2.252 -13.702 8.571 1.00 88.88 209 SER A O 1
ATOM 1588 N N . PHE A 1 210 ? -0.409 -14.814 7.966 1.00 88.38 210 PHE A N 1
ATOM 1589 C CA . PHE A 1 210 ? -0.794 -16.055 8.654 1.00 88.38 210 PHE A CA 1
ATOM 1590 C C . PHE A 1 210 ? -0.609 -15.963 10.169 1.00 88.38 210 PHE A C 1
ATOM 1592 O O . PHE A 1 210 ? -1.389 -16.559 10.908 1.00 88.38 210 PHE A O 1
ATOM 1599 N N . PHE A 1 211 ? 0.348 -15.154 10.618 1.00 87.00 211 PHE A N 1
ATOM 1600 C CA . PHE A 1 211 ? 0.595 -14.873 12.032 1.00 87.00 211 PHE A CA 1
ATOM 1601 C C . PHE A 1 211 ? -0.224 -13.678 12.545 1.00 87.00 211 PHE A C 1
ATOM 1603 O O . PHE A 1 211 ? -0.362 -13.487 13.751 1.00 87.00 211 PHE A O 1
ATOM 1610 N N . ALA A 1 212 ? -0.797 -12.882 11.638 1.00 85.62 212 ALA A N 1
ATOM 1611 C CA . ALA A 1 212 ? -1.639 -11.745 11.980 1.00 85.62 212 ALA A CA 1
ATOM 1612 C C . ALA A 1 212 ? -3.026 -12.176 12.494 1.00 85.62 212 ALA A C 1
ATOM 1614 O O . ALA A 1 212 ? -3.709 -13.040 11.921 1.00 85.62 212 ALA A O 1
ATOM 1615 N N . VAL A 1 213 ? -3.471 -11.507 13.558 1.00 85.50 213 VAL A N 1
ATOM 1616 C CA . VAL A 1 213 ? -4.854 -11.581 14.036 1.00 85.50 213 VAL A CA 1
ATOM 1617 C C . VAL A 1 213 ? -5.769 -10.692 13.193 1.00 85.50 213 VAL A C 1
ATOM 1619 O O . VAL A 1 213 ? -5.338 -9.699 12.610 1.00 85.50 213 VAL A O 1
ATOM 1622 N N . GLU A 1 214 ? -7.037 -11.084 13.099 1.00 87.44 214 GLU A N 1
ATOM 1623 C CA . GLU A 1 214 ? -8.062 -10.320 12.385 1.00 87.44 214 GLU A CA 1
ATOM 1624 C C . GLU A 1 214 ? -8.465 -9.060 13.172 1.00 87.44 214 GLU A C 1
ATOM 1626 O O . GLU A 1 214 ? -8.290 -9.001 14.390 1.00 87.44 214 GLU A O 1
ATOM 1631 N N . SER A 1 215 ? -9.017 -8.055 12.486 1.00 87.94 215 SER A N 1
ATOM 1632 C CA . SER A 1 215 ? -9.504 -6.830 13.136 1.00 87.94 215 SER A CA 1
ATOM 1633 C C . SER A 1 215 ? -10.639 -7.134 14.133 1.00 87.94 215 SER A C 1
ATOM 1635 O O . SER A 1 215 ? -11.683 -7.644 13.710 1.00 87.94 215 SER A O 1
ATOM 1637 N N . PRO A 1 216 ? -10.508 -6.782 15.432 1.00 85.62 216 PRO A N 1
ATOM 1638 C CA . PRO A 1 216 ? -11.574 -6.979 16.417 1.00 85.62 216 PRO A CA 1
ATOM 1639 C C . PRO A 1 216 ? -12.884 -6.295 16.012 1.00 85.62 216 PRO A C 1
ATOM 1641 O O . PRO A 1 216 ? -13.954 -6.878 16.178 1.00 85.62 216 PRO A O 1
ATOM 1644 N N . ARG A 1 217 ? -12.802 -5.106 15.395 1.00 85.81 217 ARG A N 1
ATOM 1645 C CA . ARG A 1 217 ? -13.970 -4.355 14.912 1.00 85.81 217 ARG A CA 1
ATOM 1646 C C . ARG A 1 217 ? -14.766 -5.141 13.869 1.00 85.81 217 ARG A C 1
ATOM 1648 O O . ARG A 1 217 ? -15.988 -5.192 13.947 1.00 85.81 217 ARG A O 1
ATOM 1655 N N . TRP A 1 218 ? -14.092 -5.801 12.926 1.00 86.69 218 TRP A N 1
ATOM 1656 C CA . TRP A 1 218 ? -14.777 -6.627 11.926 1.00 86.69 218 TRP A CA 1
ATOM 1657 C C . TRP A 1 218 ? -15.444 -7.865 12.533 1.00 86.69 218 TRP A C 1
ATOM 1659 O O . TRP A 1 218 ? -16.520 -8.272 12.097 1.00 86.69 218 TRP A O 1
ATOM 1669 N N . ILE A 1 219 ? -14.833 -8.460 13.560 1.00 84.94 219 ILE A N 1
ATOM 1670 C CA . ILE A 1 219 ? -15.420 -9.614 14.253 1.00 84.94 219 ILE A CA 1
ATOM 1671 C C . ILE A 1 219 ? -16.707 -9.200 14.992 1.00 84.94 219 ILE A C 1
ATOM 1673 O O . ILE A 1 219 ? -17.679 -9.958 14.988 1.00 84.94 219 ILE A O 1
ATOM 1677 N N . ILE A 1 220 ? -16.740 -7.990 15.568 1.00 85.31 220 ILE A N 1
ATOM 1678 C CA . ILE A 1 220 ? -17.954 -7.401 16.162 1.00 85.31 220 ILE A CA 1
ATOM 1679 C C . ILE A 1 220 ? -19.012 -7.167 15.079 1.00 85.31 220 ILE A C 1
ATOM 1681 O O . ILE A 1 220 ? -20.153 -7.582 15.265 1.00 85.31 220 ILE A O 1
ATOM 1685 N N . LEU A 1 221 ? -18.625 -6.604 13.928 1.00 81.69 221 LEU A N 1
ATOM 1686 C CA . LEU A 1 221 ? -19.517 -6.409 12.775 1.00 81.69 221 LEU A CA 1
ATOM 1687 C C . LEU A 1 221 ? -20.106 -7.735 12.258 1.00 81.69 221 LEU A C 1
ATOM 1689 O O . LEU A 1 221 ? -21.252 -7.791 11.831 1.00 81.69 221 LEU A O 1
ATOM 1693 N N . SER A 1 222 ? -19.347 -8.828 12.357 1.00 81.06 222 SER A N 1
ATOM 1694 C CA . SER A 1 222 ? -19.789 -10.185 11.999 1.00 81.06 222 SER A CA 1
ATOM 1695 C C . SER A 1 222 ? -20.634 -10.869 13.088 1.00 81.06 222 SER A C 1
ATOM 1697 O O . SER A 1 222 ? -20.845 -12.081 13.031 1.00 81.06 222 SER A O 1
ATOM 1699 N N . ASN A 1 223 ? -21.072 -10.122 14.106 1.00 80.94 223 ASN A N 1
ATOM 1700 C CA . ASN A 1 223 ? -21.871 -10.571 15.248 1.00 80.94 223 ASN A CA 1
ATOM 1701 C C . ASN A 1 223 ? -21.220 -11.679 16.111 1.00 80.94 223 ASN A C 1
ATOM 1703 O O . ASN A 1 223 ? -21.897 -12.445 16.795 1.00 80.94 223 ASN A O 1
ATOM 1707 N N . LYS A 1 224 ? -19.880 -11.772 16.116 1.00 84.12 224 LYS A N 1
ATOM 1708 C CA . LYS A 1 224 ? -19.105 -12.772 16.884 1.00 84.12 224 LYS A CA 1
ATOM 1709 C C . LYS A 1 224 ? -18.436 -12.150 18.114 1.00 84.12 224 LYS A C 1
ATOM 1711 O O . LYS A 1 224 ? -17.214 -12.183 18.261 1.00 84.12 224 LYS A O 1
ATOM 1716 N N . ARG A 1 225 ? -19.242 -11.597 19.025 1.00 83.81 225 ARG A N 1
ATOM 1717 C CA . ARG A 1 225 ? -18.790 -10.822 20.203 1.00 83.81 225 ARG A CA 1
ATOM 1718 C C . ARG A 1 225 ? -17.720 -11.528 21.048 1.00 83.81 225 ARG A C 1
ATOM 1720 O O . ARG A 1 225 ? -16.674 -10.949 21.326 1.00 83.81 225 ARG A O 1
ATOM 1727 N N . GLN A 1 226 ? -17.919 -12.809 21.364 1.00 84.94 226 GLN A N 1
ATOM 1728 C CA . GLN A 1 226 ? -16.967 -13.561 22.190 1.00 84.94 226 GLN A CA 1
ATOM 1729 C C . GLN A 1 226 ? -15.589 -13.701 21.523 1.00 84.94 226 GLN A C 1
ATOM 1731 O O . GLN A 1 226 ? -14.560 -13.474 22.157 1.00 84.94 226 GLN A O 1
ATOM 1736 N N . SER A 1 227 ? -15.553 -14.010 20.222 1.00 86.88 227 SER A N 1
ATOM 1737 C CA . SER A 1 227 ? -14.296 -14.087 19.468 1.00 86.88 227 SER A CA 1
ATOM 1738 C C . SER A 1 227 ? -13.623 -12.723 19.317 1.00 86.88 227 SER A C 1
ATOM 1740 O O . SER A 1 227 ? -12.391 -12.661 19.278 1.00 86.88 227 SER A O 1
ATOM 1742 N N . ALA A 1 228 ? -14.397 -11.635 19.245 1.00 86.62 228 ALA A N 1
ATOM 1743 C CA . ALA A 1 228 ? -13.851 -10.284 19.184 1.00 86.62 228 ALA A CA 1
ATOM 1744 C C . ALA A 1 228 ? -13.102 -9.934 20.472 1.00 86.62 228 ALA A C 1
ATOM 1746 O O . ALA A 1 228 ? -11.966 -9.466 20.397 1.00 86.62 228 ALA A O 1
ATOM 1747 N N . LEU A 1 229 ? -13.685 -10.250 21.635 1.00 87.25 229 LEU A N 1
ATOM 1748 C CA . LEU A 1 229 ? -13.033 -10.054 22.928 1.00 87.25 229 LEU A CA 1
ATOM 1749 C C . LEU A 1 229 ? -11.741 -10.877 23.024 1.00 87.25 229 LEU A C 1
ATOM 1751 O O . LEU A 1 229 ? -10.686 -10.327 23.320 1.00 87.25 229 LEU A O 1
ATOM 1755 N N . THR A 1 230 ? -11.772 -12.171 22.681 1.00 87.88 230 THR A N 1
ATOM 1756 C CA . THR A 1 230 ? -10.556 -13.008 22.684 1.00 87.88 230 THR A CA 1
ATOM 1757 C C . THR A 1 230 ? -9.465 -12.460 21.757 1.00 87.88 230 THR A C 1
ATOM 1759 O O . THR A 1 230 ? -8.280 -12.494 22.092 1.00 87.88 230 THR A O 1
ATOM 1762 N N . THR A 1 231 ? -9.848 -11.931 20.593 1.00 87.00 231 THR A N 1
ATOM 1763 C CA . THR A 1 231 ? -8.906 -11.339 19.632 1.00 87.00 231 THR A CA 1
ATOM 1764 C C . THR A 1 231 ? -8.318 -10.031 20.159 1.00 87.00 231 THR A C 1
ATOM 1766 O O . THR A 1 231 ? -7.112 -9.820 20.042 1.00 87.00 231 THR A O 1
ATOM 1769 N N . LEU A 1 232 ? -9.134 -9.191 20.802 1.00 86.81 232 LEU A N 1
ATOM 1770 C CA . LEU A 1 232 ? -8.685 -7.959 21.447 1.00 86.81 232 LEU A CA 1
ATOM 1771 C C . LEU A 1 232 ? -7.697 -8.245 22.584 1.00 86.81 232 LEU A C 1
ATOM 1773 O O . LEU A 1 232 ? -6.655 -7.598 22.663 1.00 86.81 232 LEU A O 1
ATOM 1777 N N . LEU A 1 233 ? -7.964 -9.269 23.399 1.00 88.00 233 LEU A N 1
ATOM 1778 C CA . LEU A 1 233 ? -7.056 -9.710 24.461 1.00 88.00 233 LEU A CA 1
ATOM 1779 C C . LEU A 1 233 ? -5.717 -10.192 23.903 1.00 88.00 233 LEU A C 1
ATOM 1781 O O . LEU A 1 233 ? -4.670 -9.801 24.405 1.00 88.00 233 LEU A O 1
ATOM 1785 N N . ARG A 1 234 ? -5.718 -10.969 22.811 1.00 85.69 234 ARG A N 1
ATOM 1786 C CA . ARG A 1 234 ? -4.473 -11.380 22.132 1.00 85.69 234 ARG A CA 1
ATOM 1787 C C . ARG A 1 234 ? -3.707 -10.208 21.526 1.00 85.69 234 ARG A C 1
ATOM 1789 O O . ARG A 1 234 ? -2.478 -10.245 21.474 1.00 85.69 234 ARG A O 1
ATOM 1796 N N . LEU A 1 235 ? -4.422 -9.196 21.043 1.00 84.62 235 LEU A N 1
ATOM 1797 C CA . LEU A 1 235 ? -3.831 -8.016 20.426 1.00 84.62 235 LEU A CA 1
ATOM 1798 C C . LEU A 1 235 ? -3.196 -7.083 21.467 1.00 84.62 235 LEU A C 1
ATOM 1800 O O . LEU A 1 235 ? -2.110 -6.559 21.231 1.00 84.62 235 LEU A O 1
ATOM 1804 N N . ARG A 1 236 ? -3.867 -6.884 22.607 1.00 85.00 236 ARG A N 1
ATOM 1805 C CA . ARG A 1 236 ? -3.415 -6.015 23.705 1.00 85.00 236 ARG A CA 1
ATOM 1806 C C . ARG A 1 236 ? -2.525 -6.729 24.722 1.00 85.00 236 ARG A C 1
ATOM 1808 O O . ARG A 1 236 ? -1.820 -6.047 25.442 1.00 85.00 236 ARG A O 1
ATOM 1815 N N . GLY A 1 237 ? -2.547 -8.063 24.776 1.00 82.25 237 GLY A N 1
ATOM 1816 C CA . GLY A 1 237 ? -1.824 -8.893 25.755 1.00 82.25 237 GLY A CA 1
ATOM 1817 C C . GLY A 1 237 ? -2.194 -8.628 27.213 1.00 82.25 237 GLY A C 1
ATOM 1818 O O . GLY A 1 237 ? -1.414 -8.943 28.101 1.00 82.25 237 GLY A O 1
ATOM 1819 N N . LEU A 1 238 ? -3.373 -8.052 27.449 1.00 83.94 238 LEU A N 1
ATOM 1820 C CA . LEU A 1 238 ? -3.896 -7.730 28.773 1.00 83.94 238 LEU A CA 1
ATOM 1821 C C . LEU A 1 238 ? -4.937 -8.776 29.205 1.00 83.94 238 LEU A C 1
ATOM 1823 O O . LEU A 1 238 ? -5.591 -9.376 28.345 1.00 83.94 238 LEU A O 1
ATOM 1827 N N . PRO A 1 239 ? -5.134 -8.989 30.519 1.00 83.56 239 PRO A N 1
ATOM 1828 C CA . PRO A 1 239 ? -6.194 -9.856 31.020 1.00 83.56 239 PRO A CA 1
ATOM 1829 C C . PRO A 1 239 ? -7.583 -9.256 30.758 1.00 83.56 239 PRO A C 1
ATOM 1831 O O . PRO A 1 239 ? -7.745 -8.039 30.659 1.00 83.56 239 PRO A O 1
ATOM 1834 N N . ALA A 1 240 ? -8.605 -10.118 30.705 1.00 78.94 240 ALA A N 1
ATOM 1835 C CA . ALA A 1 240 ? -9.992 -9.730 30.410 1.00 78.94 240 ALA A CA 1
ATOM 1836 C C . ALA A 1 240 ? -10.566 -8.676 31.367 1.00 78.94 240 ALA A C 1
ATOM 1838 O O . ALA A 1 240 ? -11.371 -7.851 30.954 1.00 78.94 240 ALA A O 1
ATOM 1839 N N . ASN A 1 241 ? -10.101 -8.665 32.617 1.00 80.44 241 ASN A N 1
ATOM 1840 C CA . ASN A 1 241 ? -10.596 -7.770 33.662 1.00 80.44 241 ASN A CA 1
ATOM 1841 C C . ASN A 1 241 ? -9.890 -6.404 33.681 1.00 80.44 241 ASN A C 1
ATOM 1843 O O . ASN A 1 241 ? -10.115 -5.613 34.595 1.00 80.44 241 ASN A O 1
ATOM 1847 N N . HIS A 1 242 ? -8.990 -6.122 32.732 1.00 84.25 242 HIS A N 1
ATOM 1848 C CA . HIS A 1 242 ? -8.274 -4.852 32.725 1.00 84.25 242 HIS A CA 1
ATOM 1849 C C . HIS A 1 242 ? -9.203 -3.707 32.256 1.00 84.25 242 HIS A C 1
ATOM 1851 O O . HIS A 1 242 ? -9.716 -3.782 31.135 1.00 84.25 242 HIS A O 1
ATOM 1857 N N . PRO A 1 243 ? -9.359 -2.600 33.019 1.00 83.81 243 PRO A N 1
ATOM 1858 C CA . PRO A 1 243 ? -10.291 -1.506 32.692 1.00 83.81 243 PRO A CA 1
ATOM 1859 C C . PRO A 1 243 ? -10.093 -0.899 31.295 1.00 83.81 243 PRO A C 1
ATOM 1861 O O . PRO A 1 243 ? -11.042 -0.478 30.636 1.00 83.81 243 PRO A O 1
ATOM 1864 N N . TYR A 1 244 ? -8.847 -0.877 30.814 1.00 83.00 244 TYR A N 1
ATOM 1865 C CA . TYR A 1 244 ? -8.514 -0.432 29.455 1.00 83.00 244 TYR A CA 1
ATOM 1866 C C . TYR A 1 244 ? -9.175 -1.284 28.361 1.00 83.00 244 TYR A C 1
ATOM 1868 O O . TYR A 1 244 ? -9.657 -0.743 27.372 1.00 83.00 244 TYR A O 1
ATOM 1876 N N . VAL A 1 245 ? -9.193 -2.612 28.516 1.00 84.81 245 VAL A N 1
ATOM 1877 C CA . VAL A 1 245 ? -9.762 -3.504 27.495 1.00 84.81 245 VAL A CA 1
ATOM 1878 C C . VAL A 1 245 ? -11.281 -3.403 27.496 1.00 84.81 245 VAL A C 1
ATOM 1880 O O . VAL A 1 245 ? -11.878 -3.368 26.427 1.00 84.81 245 VAL A O 1
ATOM 1883 N N . ASP A 1 246 ? -11.894 -3.301 28.675 1.00 86.44 246 ASP A N 1
ATOM 1884 C CA . ASP A 1 246 ? -13.346 -3.180 28.813 1.00 86.44 246 ASP A CA 1
ATOM 1885 C C . ASP A 1 246 ? -13.874 -1.858 28.229 1.00 86.44 246 ASP A C 1
ATOM 1887 O O . ASP A 1 246 ? -14.814 -1.836 27.429 1.00 86.44 246 ASP A O 1
ATOM 1891 N N . THR A 1 247 ? -13.196 -0.743 28.521 1.00 86.81 247 THR A N 1
ATOM 1892 C CA . THR A 1 247 ? -13.509 0.560 27.907 1.00 86.81 247 THR A CA 1
ATOM 1893 C C . THR A 1 247 ? -13.310 0.547 26.391 1.00 86.81 247 THR A C 1
ATOM 1895 O O . THR A 1 247 ? -14.159 1.038 25.652 1.00 86.81 247 THR A O 1
ATOM 1898 N N . GLU A 1 248 ? -12.226 -0.048 25.890 1.00 85.56 248 GLU A N 1
ATOM 1899 C CA . GLU A 1 248 ? -11.979 -0.126 24.448 1.00 85.56 248 GLU A CA 1
ATOM 1900 C C . GLU A 1 248 ? -12.990 -1.037 23.727 1.00 85.56 248 GLU A C 1
ATOM 1902 O O . GLU A 1 248 ? -13.474 -0.703 22.644 1.00 85.56 248 GLU A O 1
ATOM 1907 N N . TYR A 1 249 ? -13.340 -2.172 24.334 1.00 87.50 249 TYR A N 1
ATOM 1908 C CA . TYR A 1 249 ? -14.313 -3.117 23.797 1.00 87.50 249 TYR A CA 1
ATOM 1909 C C . TYR A 1 249 ? -15.728 -2.528 23.772 1.00 87.50 249 TYR A C 1
ATOM 1911 O O . TYR A 1 249 ? -16.382 -2.564 22.730 1.00 87.50 249 TYR A O 1
ATOM 1919 N N . SER A 1 250 ? -16.185 -1.941 24.881 1.00 87.50 250 SER A N 1
ATOM 1920 C CA . SER A 1 250 ? -17.508 -1.306 24.974 1.00 87.50 250 SER A CA 1
ATOM 1921 C C . SER A 1 250 ? -17.662 -0.146 23.990 1.00 87.50 250 SER A C 1
ATOM 1923 O O . SER A 1 250 ? -18.701 -0.021 23.343 1.00 87.50 250 SER A O 1
ATOM 1925 N N . GLU A 1 251 ? -16.615 0.656 23.786 1.00 87.12 251 GLU A N 1
ATOM 1926 C CA . GLU A 1 251 ? -16.621 1.695 22.759 1.00 87.12 251 GLU A CA 1
ATOM 1927 C C . GLU A 1 251 ? -16.720 1.134 21.337 1.00 87.12 251 GLU A C 1
ATOM 1929 O O . GLU A 1 251 ? -17.462 1.690 20.527 1.00 87.12 251 GLU A O 1
ATOM 1934 N N . MET A 1 252 ? -15.997 0.053 21.020 1.00 86.50 252 MET A N 1
ATOM 1935 C CA . MET A 1 252 ? -16.100 -0.591 19.706 1.00 86.50 252 MET A CA 1
ATOM 1936 C C . MET A 1 252 ? -17.496 -1.170 19.469 1.00 86.50 252 MET A C 1
ATOM 1938 O O . MET A 1 252 ? -18.038 -1.008 18.378 1.00 86.50 252 MET A O 1
ATOM 1942 N N . VAL A 1 253 ? -18.088 -1.818 20.478 1.00 87.31 253 VAL A N 1
ATOM 1943 C CA . VAL A 1 253 ? -19.455 -2.354 20.396 1.00 87.31 253 VAL A CA 1
ATOM 1944 C C . VAL A 1 253 ? -20.452 -1.222 20.180 1.00 87.31 253 VAL A C 1
ATOM 1946 O O . VAL A 1 253 ? -21.224 -1.289 19.229 1.00 87.31 253 VAL A O 1
ATOM 1949 N N . ARG A 1 254 ? -20.368 -0.145 20.972 1.00 86.94 254 ARG A N 1
ATOM 1950 C CA . ARG A 1 254 ? -21.239 1.027 20.819 1.00 86.94 254 ARG A CA 1
ATOM 1951 C C . ARG A 1 254 ? -21.125 1.646 19.427 1.00 86.94 254 ARG A C 1
ATOM 1953 O O . ARG A 1 254 ? -22.140 1.976 18.831 1.00 86.94 254 ARG A O 1
ATOM 1960 N N . GLN A 1 255 ? -19.911 1.778 18.888 1.00 82.94 255 GLN A N 1
ATOM 1961 C CA . GLN A 1 255 ? -19.705 2.310 17.535 1.00 82.94 255 GLN A CA 1
ATOM 1962 C C . GLN A 1 255 ? -20.361 1.441 16.461 1.00 82.94 255 GLN A C 1
ATOM 1964 O O . GLN A 1 255 ? -20.964 1.980 15.540 1.00 82.94 255 GLN A O 1
ATOM 1969 N N . VAL A 1 256 ? -20.249 0.115 16.572 1.00 81.88 256 VAL A N 1
ATOM 1970 C CA . VAL A 1 256 ? -20.865 -0.809 15.609 1.00 81.88 256 VAL A CA 1
ATOM 1971 C C . VAL A 1 256 ? -22.388 -0.838 15.764 1.00 81.88 256 VAL A C 1
ATOM 1973 O O . VAL A 1 256 ? -23.088 -0.868 14.761 1.00 81.88 256 VAL A O 1
ATOM 1976 N N . GLU A 1 257 ? -22.916 -0.783 16.988 1.00 81.56 257 GLU A N 1
ATOM 1977 C CA . GLU A 1 257 ? -24.362 -0.727 17.245 1.00 81.56 257 GLU A CA 1
ATOM 1978 C C . GLU A 1 257 ? -24.983 0.591 16.766 1.00 81.56 257 GLU A C 1
ATOM 1980 O O . GLU A 1 257 ? -26.065 0.578 16.184 1.00 81.56 257 GLU A O 1
ATOM 1985 N N . GLU A 1 258 ? -24.300 1.724 16.955 1.00 78.31 258 GLU A N 1
ATOM 1986 C CA . GLU A 1 258 ? -24.707 3.016 16.390 1.00 78.31 258 GLU A CA 1
ATOM 1987 C C . GLU A 1 258 ? -24.706 2.970 14.856 1.00 78.31 258 GLU A C 1
ATOM 1989 O O . GLU A 1 258 ? -25.632 3.481 14.226 1.00 78.31 258 GLU A O 1
ATOM 1994 N N . GLU A 1 259 ? -23.703 2.326 14.253 1.00 71.88 259 GLU A N 1
ATOM 1995 C CA . GLU A 1 259 ? -23.604 2.127 12.805 1.00 71.88 259 GLU A CA 1
ATOM 1996 C C . GLU A 1 259 ? -24.767 1.252 12.291 1.00 71.88 259 GLU A C 1
ATOM 1998 O O . GLU A 1 259 ? -25.477 1.660 11.375 1.00 71.88 259 GLU A O 1
ATOM 2003 N N . ASP A 1 260 ? -25.053 0.119 12.937 1.00 70.50 260 ASP A N 1
ATOM 2004 C CA . ASP A 1 260 ? -26.127 -0.809 12.546 1.00 70.50 260 ASP A CA 1
ATOM 2005 C C . ASP A 1 260 ? -27.536 -0.230 12.794 1.00 70.50 260 ASP A C 1
ATOM 2007 O O . ASP A 1 260 ? -28.437 -0.387 11.969 1.00 70.50 260 ASP A O 1
ATOM 2011 N N . THR A 1 261 ? -27.726 0.528 13.882 1.00 64.31 261 THR A N 1
ATOM 2012 C CA . THR A 1 261 ? -28.999 1.207 14.200 1.00 64.31 261 THR A CA 1
ATOM 2013 C C . THR A 1 261 ? -29.296 2.342 13.220 1.00 64.31 261 THR A C 1
ATOM 2015 O O . THR A 1 261 ? -30.448 2.546 12.840 1.00 64.31 261 THR A O 1
ATOM 2018 N N . SER A 1 262 ? -28.264 3.073 12.787 1.00 58.94 262 SER A N 1
ATOM 2019 C CA . SER A 1 262 ? -28.415 4.175 11.828 1.00 58.94 262 SER A CA 1
ATOM 2020 C C . SER A 1 262 ? -28.665 3.665 10.404 1.00 58.94 262 SER A C 1
ATOM 2022 O O . SER A 1 262 ? -29.469 4.241 9.675 1.00 58.94 262 SER A O 1
ATOM 2024 N N . LEU A 1 263 ? -28.015 2.560 10.014 1.00 55.81 263 LEU A N 1
ATOM 2025 C CA . LEU A 1 263 ? -27.987 2.069 8.629 1.00 55.81 263 LEU A CA 1
ATOM 2026 C C . LEU A 1 263 ? -28.969 0.909 8.350 1.00 55.81 263 LEU A C 1
ATOM 2028 O O . LEU A 1 263 ? -29.302 0.633 7.186 1.00 55.81 263 LEU A O 1
ATOM 2032 N N . GLY A 1 264 ? -29.478 0.239 9.390 1.00 55.12 264 GLY A N 1
ATOM 2033 C CA . GLY A 1 264 ? -30.178 -1.044 9.279 1.00 55.12 264 GLY A CA 1
ATOM 2034 C C . GLY A 1 264 ? -29.264 -2.153 8.727 1.00 55.12 264 GLY A C 1
ATOM 2035 O O . GLY A 1 264 ? -28.111 -1.885 8.393 1.00 55.12 264 GLY A O 1
ATOM 2036 N N . PRO A 1 265 ? -29.762 -3.395 8.548 1.00 50.94 265 PRO A N 1
ATOM 2037 C CA . PRO A 1 265 ? -28.917 -4.534 8.193 1.00 50.94 265 PRO A CA 1
ATOM 2038 C C . PRO A 1 265 ? -28.142 -4.278 6.891 1.00 50.94 265 PRO A C 1
ATOM 2040 O O . PRO A 1 265 ? -28.718 -4.242 5.800 1.00 50.94 265 PRO A O 1
ATOM 2043 N N . THR A 1 266 ? -26.838 -4.036 7.061 1.00 55.78 266 THR A N 1
ATOM 2044 C CA . THR A 1 266 ? -25.698 -4.166 6.134 1.00 55.78 266 THR A CA 1
ATOM 2045 C C . THR A 1 266 ? -26.015 -4.286 4.636 1.00 55.78 266 THR A C 1
ATOM 2047 O O . THR A 1 266 ? -25.625 -5.236 3.957 1.00 55.78 266 THR A O 1
ATOM 2050 N N . SER A 1 267 ? -26.646 -3.268 4.052 1.00 57.16 267 SER A N 1
ATOM 2051 C CA . SER A 1 267 ? -26.613 -3.091 2.599 1.00 57.16 267 SER A CA 1
ATOM 2052 C C . SER A 1 267 ? -25.637 -1.970 2.279 1.00 57.16 267 SER A C 1
ATOM 2054 O O . SER A 1 267 ? -25.931 -0.802 2.514 1.00 57.16 267 SER A O 1
ATOM 2056 N N . SER A 1 268 ? -24.473 -2.304 1.722 1.00 59.97 268 SER A N 1
ATOM 2057 C CA . SER A 1 268 ? -23.438 -1.345 1.297 1.00 59.97 268 SER A CA 1
ATOM 2058 C C . SER A 1 268 ? -23.999 -0.226 0.396 1.00 59.97 268 SER A C 1
ATOM 2060 O O . SER A 1 268 ? -23.479 0.885 0.366 1.00 59.97 268 SER A O 1
ATOM 2062 N N . LEU A 1 269 ? -25.118 -0.492 -0.290 1.00 58.88 269 LEU A N 1
ATOM 2063 C CA . LEU A 1 269 ? -25.889 0.473 -1.080 1.00 58.88 269 LEU A CA 1
ATOM 2064 C C . LEU A 1 269 ? -26.607 1.534 -0.228 1.00 58.88 269 LEU A C 1
ATOM 2066 O O . LEU A 1 269 ? -26.704 2.684 -0.652 1.00 58.88 269 LEU A O 1
ATOM 2070 N N . LYS A 1 270 ? -27.081 1.185 0.974 1.00 63.94 270 LYS A N 1
ATOM 2071 C CA . LYS A 1 270 ? -27.643 2.149 1.933 1.00 63.94 270 LYS A CA 1
ATOM 2072 C C . LYS A 1 270 ? -26.566 3.071 2.490 1.00 63.94 270 LYS A C 1
ATOM 2074 O O . LYS A 1 270 ? -26.815 4.265 2.547 1.00 63.94 270 LYS A O 1
ATOM 2079 N N . VAL A 1 271 ? -25.369 2.557 2.787 1.00 67.94 271 VAL A N 1
ATOM 2080 C CA . VAL A 1 271 ? -24.227 3.381 3.233 1.00 67.94 271 VAL A CA 1
ATOM 2081 C C . VAL A 1 271 ? -23.871 4.423 2.174 1.00 67.94 271 VAL A C 1
ATOM 2083 O O . VAL A 1 271 ? -23.721 5.602 2.489 1.00 67.94 271 VAL A O 1
ATOM 2086 N N . VAL A 1 272 ? -23.798 4.020 0.900 1.00 68.69 272 VAL A N 1
ATOM 2087 C CA . VAL A 1 272 ? -23.560 4.950 -0.216 1.00 68.69 272 VAL A CA 1
ATOM 2088 C C . VAL A 1 272 ? -24.697 5.970 -0.314 1.00 68.69 272 VAL A C 1
ATOM 2090 O O . VAL A 1 272 ? -24.440 7.171 -0.380 1.00 68.69 272 VAL A O 1
ATOM 2093 N N . LYS A 1 273 ? -25.957 5.526 -0.254 1.00 64.44 273 LYS A N 1
ATOM 2094 C CA . LYS A 1 273 ? -27.121 6.420 -0.302 1.00 64.44 273 LYS A CA 1
ATOM 2095 C C . LYS A 1 273 ? -27.098 7.424 0.854 1.00 64.44 273 LYS A C 1
ATOM 2097 O O . LYS A 1 273 ? -27.203 8.618 0.633 1.00 64.44 273 LYS A O 1
ATOM 2102 N N . GLU A 1 274 ? -26.879 6.997 2.082 1.00 66.50 274 GLU A N 1
ATOM 2103 C CA . GLU A 1 274 ? -26.856 7.893 3.237 1.00 66.50 274 GLU A CA 1
ATOM 2104 C C . GLU A 1 274 ? -25.677 8.878 3.196 1.00 66.50 274 GLU A C 1
ATOM 2106 O O . GLU A 1 274 ? -25.824 10.062 3.510 1.00 66.50 274 GLU A O 1
ATOM 2111 N N . THR A 1 275 ? -24.523 8.416 2.711 1.00 68.50 275 THR A N 1
ATOM 2112 C CA . THR A 1 275 ? -23.322 9.238 2.526 1.00 68.50 275 THR A CA 1
ATOM 2113 C C . THR A 1 275 ? -23.567 10.409 1.568 1.00 68.50 275 THR A C 1
ATOM 2115 O O . THR A 1 275 ? -23.100 11.519 1.832 1.00 68.50 275 THR A O 1
ATOM 2118 N N . PHE A 1 276 ? -24.327 10.192 0.487 1.00 71.88 276 PHE A N 1
ATOM 2119 C CA . PHE A 1 276 ? -24.642 11.237 -0.495 1.00 71.88 276 PHE A CA 1
ATOM 2120 C C . PHE A 1 276 ? -25.914 12.038 -0.176 1.00 71.88 276 PHE A C 1
ATOM 2122 O O . PHE A 1 276 ? -26.002 13.202 -0.563 1.00 71.88 276 PHE A O 1
ATOM 2129 N N . PHE A 1 277 ? -26.889 11.461 0.533 1.00 69.88 277 PHE A N 1
ATOM 2130 C CA . PHE A 1 277 ? -28.175 12.116 0.801 1.00 69.88 277 PHE A CA 1
ATOM 2131 C C . PHE A 1 277 ? -28.199 12.922 2.113 1.00 69.88 277 PHE A C 1
ATOM 2133 O O . PHE A 1 277 ? -28.946 13.898 2.211 1.00 69.88 277 PHE A O 1
ATOM 2140 N N . ILE A 1 278 ? -27.366 12.598 3.112 1.00 76.62 278 ILE A N 1
ATOM 2141 C CA . ILE A 1 278 ? -27.263 13.403 4.340 1.00 76.62 278 ILE A CA 1
ATOM 2142 C C . ILE A 1 278 ? -26.319 14.588 4.117 1.00 76.62 278 ILE A C 1
ATOM 2144 O O . ILE A 1 278 ? -25.118 14.410 3.922 1.00 76.62 278 ILE A O 1
ATOM 2148 N N . ARG A 1 279 ? -26.826 15.824 4.253 1.00 72.75 279 ARG A N 1
ATOM 2149 C CA . ARG A 1 279 ? -26.043 17.068 4.055 1.00 72.75 279 ARG A CA 1
ATOM 2150 C C . ARG A 1 279 ? -24.754 17.137 4.888 1.00 72.75 279 ARG A C 1
ATOM 2152 O O . ARG A 1 279 ? -23.745 17.648 4.407 1.00 72.75 279 ARG A O 1
ATOM 2159 N N . SER A 1 280 ? -24.771 16.625 6.121 1.00 76.44 280 SER A N 1
ATOM 2160 C CA . SER A 1 280 ? -23.587 16.583 6.997 1.00 76.44 280 SER A CA 1
ATOM 2161 C C . SER A 1 280 ? -22.487 15.667 6.441 1.00 76.44 280 SER A C 1
ATOM 2163 O O . SER A 1 280 ? -21.320 16.064 6.381 1.00 76.44 280 SER A O 1
ATOM 2165 N N . ASN A 1 281 ? -22.863 14.475 5.967 1.00 77.06 281 ASN A N 1
ATOM 2166 C CA . ASN A 1 281 ? -21.935 13.505 5.385 1.00 77.06 281 ASN A CA 1
ATOM 2167 C C . ASN A 1 281 ? -21.462 13.960 4.002 1.00 77.06 281 ASN A C 1
ATOM 2169 O O . ASN A 1 281 ? -20.261 13.945 3.739 1.00 77.06 281 ASN A O 1
ATOM 2173 N N . LEU A 1 282 ? -22.364 14.496 3.177 1.00 79.31 282 LEU A N 1
ATOM 2174 C CA . LEU A 1 282 ? -22.036 15.033 1.860 1.00 79.31 282 LEU A CA 1
ATOM 2175 C C . LEU A 1 282 ? -20.992 16.154 1.943 1.00 79.31 282 LEU A C 1
ATOM 2177 O O . LEU A 1 282 ? -20.043 16.160 1.164 1.00 79.31 282 LEU A O 1
ATOM 2181 N N . ARG A 1 283 ? -21.093 17.061 2.928 1.00 80.12 283 ARG A N 1
ATOM 2182 C CA . ARG A 1 283 ? -20.076 18.106 3.140 1.00 80.12 283 ARG A CA 1
ATOM 2183 C C . ARG A 1 283 ? -18.699 17.512 3.453 1.00 80.12 283 ARG A C 1
ATOM 2185 O O . ARG A 1 283 ? -17.690 18.032 2.983 1.00 80.12 283 ARG A O 1
ATOM 2192 N N . ARG A 1 284 ? -18.639 16.425 4.233 1.00 81.44 284 ARG A N 1
ATOM 2193 C CA . ARG A 1 284 ? -17.380 15.718 4.529 1.00 81.44 284 ARG A CA 1
ATOM 2194 C C . ARG A 1 284 ? -16.812 15.057 3.273 1.00 81.44 284 ARG A C 1
ATOM 2196 O O . ARG A 1 284 ? -15.628 15.218 3.006 1.00 81.44 284 ARG A O 1
ATOM 2203 N N . VAL A 1 285 ? -17.658 14.397 2.483 1.00 82.94 285 VAL A N 1
ATOM 2204 C CA . VAL A 1 285 ? -17.274 13.766 1.209 1.00 82.94 285 VAL A CA 1
ATOM 2205 C C . VAL A 1 285 ? -16.757 14.801 0.216 1.00 82.94 285 VAL A C 1
ATOM 2207 O O . VAL A 1 285 ? -15.700 14.594 -0.366 1.00 82.94 285 VAL A O 1
ATOM 2210 N N . GLN A 1 286 ? -17.443 15.936 0.062 1.00 85.00 286 GLN A N 1
ATOM 2211 C CA . GLN A 1 286 ? -17.016 17.031 -0.812 1.00 85.00 286 GLN A CA 1
ATOM 2212 C C . GLN A 1 286 ? -15.656 17.592 -0.392 1.00 85.00 286 GLN A C 1
ATOM 2214 O O . GLN A 1 286 ? -14.779 17.754 -1.234 1.00 85.00 286 GLN A O 1
ATOM 2219 N N . LEU A 1 287 ? -15.450 17.839 0.906 1.00 84.94 287 LEU A N 1
ATOM 2220 C CA . LEU A 1 287 ? -14.160 18.303 1.423 1.00 84.94 287 LEU A CA 1
ATOM 2221 C C . LEU A 1 287 ? -13.044 17.288 1.157 1.00 84.94 287 LEU A C 1
ATOM 2223 O O . LEU A 1 287 ? -11.966 17.679 0.718 1.00 84.94 287 LEU A O 1
ATOM 2227 N N . SER A 1 288 ? -13.300 15.998 1.386 1.00 83.44 288 SER A N 1
ATOM 2228 C CA . SER A 1 288 ? -12.342 14.937 1.071 1.00 83.44 288 SER A CA 1
ATOM 2229 C C . SER A 1 288 ? -12.047 14.876 -0.426 1.00 83.44 288 SER A C 1
ATOM 2231 O O . SER A 1 288 ? -10.881 14.853 -0.806 1.00 83.44 288 SER A O 1
ATOM 2233 N N . LEU A 1 289 ? -13.072 14.910 -1.277 1.00 86.00 289 LEU A N 1
ATOM 2234 C CA . LEU A 1 289 ? -12.926 14.851 -2.729 1.00 86.00 289 LEU A CA 1
ATOM 2235 C C . LEU A 1 289 ? -12.107 16.033 -3.255 1.00 86.00 289 LEU A C 1
ATOM 2237 O O . LEU A 1 289 ? -11.138 15.828 -3.979 1.00 86.00 289 LEU A O 1
ATOM 2241 N N . VAL A 1 290 ? -12.442 17.257 -2.840 1.00 87.00 290 VAL A N 1
ATOM 2242 C CA . VAL A 1 290 ? -11.705 18.470 -3.222 1.00 87.00 290 VAL A CA 1
ATOM 2243 C C . VAL A 1 290 ? -10.263 18.405 -2.724 1.00 87.00 290 VAL A C 1
ATOM 2245 O O . VAL A 1 290 ? -9.348 18.700 -3.486 1.00 87.00 290 VAL A O 1
ATOM 2248 N N . ALA A 1 291 ? -10.029 17.962 -1.485 1.00 84.19 291 ALA A N 1
ATOM 2249 C CA . ALA A 1 291 ? -8.676 17.821 -0.953 1.00 84.19 291 ALA A CA 1
ATOM 2250 C C . ALA A 1 291 ? -7.839 16.800 -1.746 1.00 84.19 291 ALA A C 1
ATOM 2252 O O . ALA A 1 291 ? -6.680 17.076 -2.051 1.00 84.19 291 ALA A O 1
ATOM 2253 N N . TYR A 1 292 ? -8.417 15.654 -2.124 1.00 84.75 292 TYR A N 1
ATOM 2254 C CA . TYR A 1 292 ? -7.733 14.660 -2.957 1.00 84.75 292 TYR A CA 1
ATOM 2255 C C . TYR A 1 292 ? -7.493 15.164 -4.384 1.00 84.75 292 TYR A C 1
ATOM 2257 O O . TYR A 1 292 ? -6.406 14.951 -4.916 1.00 84.75 292 TYR A O 1
ATOM 2265 N N . ILE A 1 293 ? -8.454 15.871 -4.988 1.00 86.19 293 ILE A N 1
ATOM 2266 C CA . ILE A 1 293 ? -8.282 16.487 -6.312 1.00 86.19 293 ILE A CA 1
ATOM 2267 C C . ILE A 1 293 ? -7.140 17.502 -6.271 1.00 86.19 293 ILE A C 1
ATOM 2269 O O . ILE A 1 293 ? -6.227 17.405 -7.083 1.00 86.19 293 ILE A O 1
ATOM 2273 N N . LEU A 1 294 ? -7.129 18.416 -5.297 1.00 85.75 294 LEU A N 1
ATOM 2274 C CA . LEU A 1 294 ? -6.056 19.403 -5.140 1.00 85.75 294 LEU A CA 1
ATOM 2275 C C . LEU A 1 294 ? -4.695 18.736 -4.899 1.00 85.75 294 LEU A C 1
ATOM 2277 O O . LEU A 1 294 ? -3.695 19.148 -5.488 1.00 85.75 294 LEU A O 1
ATOM 2281 N N . ALA A 1 295 ? -4.652 17.672 -4.089 1.00 81.69 295 ALA A N 1
ATOM 2282 C CA . ALA A 1 295 ? -3.429 16.910 -3.858 1.00 81.69 295 ALA A CA 1
ATOM 2283 C C . ALA A 1 295 ? -2.892 16.281 -5.154 1.00 81.69 295 ALA A C 1
ATOM 2285 O O . ALA A 1 295 ? -1.694 16.370 -5.417 1.00 81.69 295 ALA A O 1
ATOM 2286 N N . GLN A 1 296 ? -3.757 15.712 -5.999 1.00 83.88 296 GLN A N 1
ATOM 2287 C CA . GLN A 1 296 ? -3.344 15.123 -7.278 1.00 83.88 296 GLN A CA 1
ATOM 2288 C C . GLN A 1 296 ? -3.018 16.189 -8.341 1.00 83.88 296 GLN A C 1
ATOM 2290 O O . GLN A 1 296 ? -2.065 16.016 -9.101 1.00 83.88 296 GLN A O 1
ATOM 2295 N N . MET A 1 297 ? -3.738 17.317 -8.354 1.00 83.44 297 MET A N 1
ATOM 2296 C CA . MET A 1 297 ? -3.497 18.456 -9.253 1.00 83.44 297 MET A CA 1
ATOM 2297 C C . MET A 1 297 ? -2.190 19.196 -8.964 1.00 83.44 297 MET A C 1
ATOM 2299 O O . MET A 1 297 ? -1.670 19.857 -9.857 1.00 83.44 297 MET A O 1
ATOM 2303 N N . SER A 1 298 ? -1.612 19.045 -7.767 1.00 84.88 298 SER A N 1
ATOM 2304 C CA . SER A 1 298 ? -0.257 19.537 -7.477 1.00 84.88 298 SER A CA 1
ATOM 2305 C C . SER A 1 298 ? 0.812 18.967 -8.422 1.00 84.88 298 SER A C 1
ATOM 2307 O O . SER A 1 298 ? 1.916 19.499 -8.501 1.00 84.88 298 SER A O 1
ATOM 2309 N N . GLY A 1 299 ? 0.504 17.871 -9.128 1.00 79.88 299 GLY A N 1
ATOM 2310 C CA . GLY A 1 299 ? 1.398 17.267 -10.109 1.00 79.88 299 GLY A CA 1
ATOM 2311 C C . GLY A 1 299 ? 2.521 16.434 -9.494 1.00 79.88 299 GLY A C 1
ATOM 2312 O O . GLY A 1 299 ? 3.410 15.998 -10.221 1.00 79.88 299 GLY A O 1
ATOM 2313 N N . ALA A 1 300 ? 2.485 16.154 -8.186 1.00 78.38 300 ALA A N 1
ATOM 2314 C CA . ALA A 1 300 ? 3.530 15.390 -7.498 1.00 78.38 300 ALA A CA 1
ATOM 2315 C C . ALA A 1 300 ? 3.806 14.015 -8.147 1.00 78.38 300 ALA A C 1
ATOM 2317 O O . ALA A 1 300 ? 4.964 13.607 -8.291 1.00 78.38 300 ALA A O 1
ATOM 2318 N N . ASN A 1 301 ? 2.755 13.317 -8.594 1.00 78.00 301 ASN A N 1
ATOM 2319 C CA . ASN A 1 301 ? 2.893 12.029 -9.282 1.00 78.00 301 ASN A CA 1
ATOM 2320 C C . ASN A 1 301 ? 3.457 12.192 -10.698 1.00 78.00 301 ASN A C 1
ATOM 2322 O O . ASN A 1 301 ? 4.280 11.385 -11.115 1.00 78.00 301 ASN A O 1
ATOM 2326 N N . SER A 1 302 ? 3.085 13.256 -11.417 1.00 77.50 302 SER A N 1
ATOM 2327 C CA . SER A 1 302 ? 3.643 13.561 -12.740 1.00 77.50 302 SER A CA 1
ATOM 2328 C C . SER A 1 302 ? 5.141 13.847 -12.652 1.00 77.50 302 SER A C 1
ATOM 2330 O O . SER A 1 302 ? 5.916 13.271 -13.411 1.00 77.50 302 SER A O 1
ATOM 2332 N N . VAL A 1 303 ? 5.566 14.659 -11.677 1.00 80.56 303 VAL A N 1
ATOM 2333 C CA . VAL A 1 303 ? 6.991 14.923 -11.421 1.00 80.56 303 VAL A CA 1
ATOM 2334 C C . VAL A 1 303 ? 7.730 13.622 -11.132 1.00 80.56 303 VAL A C 1
ATOM 2336 O O . VAL A 1 303 ? 8.779 13.387 -11.714 1.00 80.56 303 VAL A O 1
ATOM 2339 N N . THR A 1 304 ? 7.168 12.756 -10.287 1.00 78.06 304 THR A N 1
ATOM 2340 C CA . THR A 1 304 ? 7.796 11.479 -9.918 1.00 78.06 304 THR A CA 1
ATOM 2341 C C . THR A 1 304 ? 7.897 10.518 -11.112 1.00 78.06 304 THR A C 1
ATOM 2343 O O . THR A 1 304 ? 8.955 9.941 -11.344 1.00 78.06 304 THR A O 1
ATOM 2346 N N . ASN A 1 305 ? 6.831 10.376 -11.905 1.00 75.81 305 ASN A N 1
ATOM 2347 C CA . ASN A 1 305 ? 6.775 9.415 -13.011 1.00 75.81 305 ASN A CA 1
ATOM 2348 C C . ASN A 1 305 ? 7.641 9.825 -14.206 1.00 75.81 305 ASN A C 1
ATOM 2350 O O . ASN A 1 305 ? 8.223 8.970 -14.871 1.00 75.81 305 ASN A O 1
ATOM 2354 N N . TYR A 1 306 ? 7.744 11.129 -14.469 1.00 76.81 306 TYR A N 1
ATOM 2355 C CA . TYR A 1 306 ? 8.520 11.671 -15.582 1.00 76.81 306 TYR A CA 1
ATOM 2356 C C . TYR A 1 306 ? 9.894 12.198 -15.159 1.00 76.81 306 TYR A C 1
ATOM 2358 O O . TYR A 1 306 ? 10.625 12.715 -16.005 1.00 76.81 306 TYR A O 1
ATOM 2366 N N . LEU A 1 307 ? 10.289 12.026 -13.892 1.00 76.62 307 LEU A N 1
ATOM 2367 C CA . LEU A 1 307 ? 11.556 12.529 -13.359 1.00 76.62 307 LEU A CA 1
ATOM 2368 C C . LEU A 1 307 ? 12.784 12.121 -14.189 1.00 76.62 307 LEU A C 1
ATOM 2370 O O . LEU A 1 307 ? 13.593 12.997 -14.505 1.00 76.62 307 LEU A O 1
ATOM 2374 N N . PRO A 1 308 ? 12.924 10.853 -14.632 1.00 73.06 308 PRO A N 1
ATOM 2375 C CA . PRO A 1 308 ? 14.054 10.471 -15.477 1.00 73.06 308 PRO A CA 1
ATOM 2376 C C . PRO A 1 308 ? 14.082 11.221 -16.819 1.00 73.06 308 PRO A C 1
ATOM 2378 O O . PRO A 1 308 ? 15.151 11.556 -17.336 1.00 73.06 308 PRO A O 1
ATOM 2381 N N . THR A 1 309 ? 12.903 11.508 -17.375 1.00 74.94 309 THR A N 1
ATOM 2382 C CA . THR A 1 309 ? 12.748 12.252 -18.631 1.00 74.94 309 THR A CA 1
ATOM 2383 C C . THR A 1 309 ? 13.121 13.718 -18.423 1.00 74.94 309 THR A C 1
ATOM 2385 O O . THR A 1 309 ? 13.901 14.257 -19.206 1.00 74.94 309 THR A O 1
ATOM 2388 N N . ILE A 1 310 ? 12.662 14.329 -17.323 1.00 80.12 310 ILE A N 1
ATOM 2389 C CA . ILE A 1 310 ? 13.003 15.706 -16.926 1.00 80.12 310 ILE A CA 1
ATOM 2390 C C . ILE A 1 310 ? 14.520 15.857 -16.764 1.00 80.12 310 ILE A C 1
ATOM 2392 O O . ILE A 1 310 ? 15.110 16.763 -17.348 1.00 80.12 310 ILE A O 1
ATOM 2396 N N . PHE A 1 311 ? 15.187 14.935 -16.062 1.00 78.75 311 PHE A N 1
ATOM 2397 C CA . PHE A 1 311 ? 16.651 14.952 -15.947 1.00 78.75 311 PHE A CA 1
ATOM 2398 C C . PHE A 1 311 ? 17.359 14.819 -17.301 1.00 78.75 311 PHE A C 1
ATOM 2400 O O . PHE A 1 311 ? 18.421 15.407 -17.507 1.00 78.75 311 PHE A O 1
ATOM 2407 N N . GLY A 1 312 ? 16.756 14.101 -18.250 1.00 73.81 312 GLY A N 1
ATOM 2408 C CA . GLY A 1 312 ? 17.218 14.077 -19.634 1.00 73.81 312 GLY A CA 1
ATOM 2409 C C . GLY A 1 312 ? 17.131 15.427 -20.339 1.00 73.81 312 GLY A C 1
ATOM 2410 O O . GLY A 1 312 ? 18.083 15.794 -21.021 1.00 73.81 312 GLY A O 1
ATOM 2411 N N . MET A 1 313 ? 16.039 16.170 -20.147 1.00 77.81 313 MET A N 1
ATOM 2412 C CA . MET A 1 313 ? 15.867 17.509 -20.728 1.00 77.81 313 MET A CA 1
ATOM 2413 C C . MET A 1 313 ? 16.853 18.525 -20.142 1.00 77.81 313 MET A C 1
ATOM 2415 O O . MET A 1 313 ? 17.349 19.383 -20.861 1.00 77.81 313 MET A O 1
ATOM 2419 N N . VAL A 1 314 ? 17.192 18.388 -18.855 1.00 79.12 314 VAL A N 1
ATOM 2420 C CA . VAL A 1 314 ? 18.175 19.239 -18.155 1.00 79.12 314 VAL A CA 1
ATOM 2421 C C . VAL A 1 314 ? 19.621 18.980 -18.627 1.00 79.12 314 VAL A C 1
ATOM 2423 O O . VAL A 1 314 ? 20.530 19.732 -18.295 1.00 79.12 314 VAL A O 1
ATOM 2426 N N . GLY A 1 315 ? 19.853 17.951 -19.450 1.00 72.44 315 GLY A N 1
ATOM 2427 C CA . GLY A 1 315 ? 21.154 17.684 -20.070 1.00 72.44 315 GLY A CA 1
ATOM 2428 C C . GLY A 1 315 ? 21.978 16.589 -19.388 1.00 72.44 315 GLY A C 1
ATOM 2429 O O . GLY A 1 315 ? 23.139 16.393 -19.751 1.00 72.44 315 GLY A O 1
ATOM 2430 N N . ILE A 1 316 ? 21.400 15.827 -18.449 1.00 72.44 316 ILE A N 1
ATOM 2431 C CA . ILE A 1 316 ? 22.065 14.659 -17.857 1.00 72.44 316 ILE A CA 1
ATOM 2432 C C . ILE A 1 316 ? 22.113 13.531 -18.899 1.00 72.44 316 ILE A C 1
ATOM 2434 O O . ILE A 1 316 ? 21.110 12.875 -19.207 1.00 72.44 316 ILE A O 1
ATOM 2438 N N . LYS A 1 317 ? 23.305 13.309 -19.465 1.00 64.06 317 LYS A N 1
ATOM 2439 C CA . LYS A 1 317 ? 23.565 12.281 -20.481 1.00 64.06 317 LYS A CA 1
ATOM 2440 C C . LYS A 1 317 ? 23.894 10.942 -19.808 1.00 64.06 317 LYS A C 1
ATOM 2442 O O . LYS A 1 317 ? 24.831 10.848 -19.026 1.00 64.06 317 LYS A O 1
ATOM 2447 N N . GLY A 1 318 ? 23.129 9.899 -20.144 1.00 65.94 318 GLY A N 1
ATOM 2448 C CA . GLY A 1 318 ? 23.321 8.520 -19.668 1.00 65.94 318 GLY A CA 1
ATOM 2449 C C . GLY A 1 318 ? 22.115 7.975 -18.894 1.00 65.94 318 GLY A C 1
ATOM 2450 O O . GLY A 1 318 ? 21.677 8.575 -17.916 1.00 65.94 318 GLY A O 1
ATOM 2451 N N . SER A 1 319 ? 21.569 6.825 -19.314 1.00 64.31 319 SER A N 1
ATOM 2452 C CA . SER A 1 319 ? 20.383 6.239 -18.661 1.00 64.31 319 SER A CA 1
ATOM 2453 C C . SER A 1 319 ? 20.663 5.823 -17.213 1.00 64.31 319 SER A C 1
ATOM 2455 O O . SER A 1 319 ? 19.812 6.028 -16.357 1.00 64.31 319 SER A O 1
ATOM 2457 N N . GLY A 1 320 ? 21.872 5.332 -16.912 1.00 66.38 320 GLY A N 1
ATOM 2458 C CA . GLY A 1 320 ? 22.275 4.983 -15.545 1.00 66.38 320 GLY A CA 1
ATOM 2459 C C . GLY A 1 320 ? 22.256 6.186 -14.598 1.00 66.38 320 GLY A C 1
ATOM 2460 O O . GLY A 1 320 ? 21.701 6.094 -13.507 1.00 66.38 320 GLY A O 1
ATOM 2461 N N . VAL A 1 321 ? 22.769 7.342 -15.038 1.00 70.56 321 VAL A N 1
ATOM 2462 C CA . VAL A 1 321 ? 22.794 8.569 -14.220 1.00 70.56 321 VAL A CA 1
ATOM 2463 C C . VAL A 1 321 ? 21.376 9.086 -13.965 1.00 70.56 321 VAL A C 1
ATOM 2465 O O . VAL A 1 321 ? 21.058 9.456 -12.840 1.00 70.56 321 VAL A O 1
ATOM 2468 N N . LYS A 1 322 ? 20.481 9.024 -14.962 1.00 73.62 322 LYS A N 1
ATOM 2469 C CA . LYS A 1 322 ? 19.065 9.408 -14.797 1.00 73.62 322 LYS A CA 1
ATOM 2470 C C . LYS A 1 322 ? 18.347 8.554 -13.749 1.00 73.62 322 LYS A C 1
ATOM 2472 O O . LYS A 1 322 ? 17.632 9.090 -12.900 1.00 73.62 322 LYS A O 1
ATOM 2477 N N . VAL A 1 323 ? 18.533 7.233 -13.799 1.00 73.81 323 VAL A N 1
ATOM 2478 C CA . VAL A 1 323 ? 17.901 6.310 -12.843 1.00 73.81 323 VAL A CA 1
ATOM 2479 C C . VAL A 1 323 ? 18.509 6.487 -11.447 1.00 73.81 323 VAL A C 1
ATOM 2481 O O . VAL A 1 323 ? 17.767 6.536 -10.468 1.00 73.81 323 VAL A O 1
ATOM 2484 N N . TYR A 1 324 ? 19.825 6.696 -11.343 1.00 78.19 324 TYR A N 1
ATOM 2485 C CA . TYR A 1 324 ? 20.491 6.994 -10.071 1.00 78.19 324 TYR A CA 1
ATOM 2486 C C . TYR A 1 324 ? 19.969 8.283 -9.416 1.00 78.19 324 TYR A C 1
ATOM 2488 O O . TYR A 1 324 ? 19.578 8.270 -8.249 1.00 78.19 324 TYR A O 1
ATOM 2496 N N . SER A 1 325 ? 19.883 9.385 -10.170 1.00 77.62 325 SER A N 1
ATOM 2497 C CA . SER A 1 325 ? 19.334 10.656 -9.676 1.00 77.62 325 SER A CA 1
ATOM 2498 C C . SER A 1 325 ? 17.871 10.526 -9.243 1.00 77.62 325 SER A C 1
ATOM 2500 O O . SER A 1 325 ? 17.455 11.139 -8.261 1.00 77.62 325 SER A O 1
ATOM 2502 N N . THR A 1 326 ? 17.099 9.680 -9.929 1.00 78.38 326 THR A N 1
ATOM 2503 C CA . THR A 1 326 ? 15.716 9.360 -9.544 1.00 78.38 326 THR A CA 1
ATOM 2504 C C . THR A 1 326 ? 15.665 8.583 -8.223 1.00 78.38 326 THR A C 1
ATOM 2506 O O . THR A 1 326 ? 14.810 8.854 -7.380 1.00 78.38 326 THR A O 1
ATOM 2509 N N . GLY A 1 327 ? 16.612 7.668 -7.994 1.00 79.00 327 GLY A N 1
ATOM 2510 C CA . GLY A 1 327 ? 16.742 6.938 -6.729 1.00 79.00 327 GLY A CA 1
ATOM 2511 C C . GLY A 1 327 ? 17.097 7.860 -5.562 1.00 79.00 327 GLY A C 1
ATOM 2512 O O . GLY A 1 327 ? 16.495 7.765 -4.492 1.00 79.00 327 GLY A O 1
ATOM 2513 N N . LEU A 1 328 ? 18.006 8.816 -5.784 1.00 84.38 328 LEU A N 1
ATOM 2514 C CA . LEU A 1 328 ? 18.353 9.822 -4.779 1.00 84.38 328 LEU A CA 1
ATOM 2515 C C . LEU A 1 328 ? 17.147 10.703 -4.429 1.00 84.38 328 LEU A C 1
ATOM 2517 O O . LEU A 1 328 ? 16.866 10.906 -3.250 1.00 84.38 328 LEU A O 1
ATOM 2521 N N . TYR A 1 329 ? 16.379 11.143 -5.432 1.00 84.75 329 TYR A N 1
ATOM 2522 C CA . TYR A 1 329 ? 15.126 11.868 -5.209 1.00 84.75 329 TYR A CA 1
ATOM 2523 C C . TYR A 1 329 ? 14.133 11.063 -4.359 1.00 84.75 329 TYR A C 1
ATOM 2525 O O . TYR A 1 329 ? 13.528 11.621 -3.445 1.00 84.75 329 TYR A O 1
ATOM 2533 N N . ALA A 1 330 ? 13.987 9.756 -4.605 1.00 82.88 330 ALA A N 1
ATOM 2534 C CA . ALA A 1 330 ? 13.106 8.900 -3.811 1.00 82.88 330 ALA A CA 1
ATOM 2535 C C . ALA A 1 330 ? 13.550 8.806 -2.337 1.00 82.88 330 ALA A C 1
ATOM 2537 O O . ALA A 1 330 ? 12.706 8.884 -1.443 1.00 82.88 330 ALA A O 1
ATOM 2538 N N . ILE A 1 331 ? 14.860 8.721 -2.065 1.00 86.88 331 ILE A N 1
ATOM 2539 C CA . ILE A 1 331 ? 15.402 8.766 -0.693 1.00 86.88 331 ILE A CA 1
ATOM 2540 C C . ILE A 1 331 ? 15.142 10.130 -0.054 1.00 86.88 331 ILE A C 1
ATOM 2542 O O . ILE A 1 331 ? 14.668 10.200 1.079 1.00 86.88 331 ILE A O 1
ATOM 2546 N N . THR A 1 332 ? 15.415 11.223 -0.767 1.00 85.94 332 THR A N 1
ATOM 2547 C CA . THR A 1 332 ? 15.155 12.576 -0.267 1.00 85.94 332 THR A CA 1
ATOM 2548 C C . THR A 1 332 ? 13.673 12.744 0.068 1.00 85.94 332 THR A C 1
ATOM 2550 O O . THR A 1 332 ? 13.339 13.177 1.168 1.00 85.94 332 THR A O 1
ATOM 2553 N N . LYS A 1 333 ? 12.773 12.312 -0.822 1.00 83.94 333 LYS A N 1
ATOM 2554 C CA . LYS A 1 333 ? 11.320 12.313 -0.601 1.00 83.94 333 LYS A CA 1
ATOM 2555 C C . LYS A 1 333 ? 10.933 11.514 0.645 1.00 83.94 333 LYS A C 1
ATOM 2557 O O . LYS A 1 333 ? 10.101 11.977 1.420 1.00 83.94 333 LYS A O 1
ATOM 2562 N N . LEU A 1 334 ? 11.551 10.355 0.867 1.00 85.38 334 LEU A N 1
ATOM 2563 C CA . LEU A 1 334 ? 11.346 9.535 2.061 1.00 85.38 334 LEU A CA 1
ATOM 2564 C C . LEU A 1 334 ? 11.776 10.279 3.333 1.00 85.38 334 LEU A C 1
ATOM 2566 O O . LEU A 1 334 ? 10.981 10.388 4.264 1.00 85.38 334 LEU A O 1
ATOM 2570 N N . ILE A 1 335 ? 12.987 10.843 3.365 1.00 87.12 335 ILE A N 1
ATOM 2571 C CA . ILE A 1 335 ? 13.515 11.575 4.529 1.00 87.12 335 ILE A CA 1
ATOM 2572 C C . ILE A 1 335 ? 12.646 12.793 4.843 1.00 87.12 335 ILE A C 1
ATOM 2574 O O . ILE A 1 335 ? 12.232 12.973 5.989 1.00 87.12 335 ILE A O 1
ATOM 2578 N N . PHE A 1 336 ? 12.312 13.597 3.830 1.00 85.75 336 PHE A N 1
ATOM 2579 C CA . PHE A 1 336 ? 11.453 14.766 4.005 1.00 85.75 336 PHE A CA 1
ATOM 2580 C C . PHE A 1 336 ? 10.039 14.383 4.431 1.00 85.75 336 PHE A C 1
ATOM 2582 O O . PHE A 1 336 ? 9.466 15.072 5.266 1.00 85.75 336 PHE A O 1
ATOM 2589 N N . CYS A 1 337 ? 9.474 13.286 3.922 1.00 82.25 337 CYS A N 1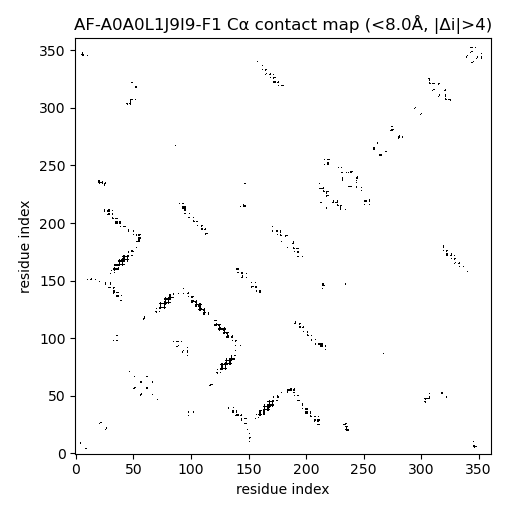
ATOM 2590 C CA . CYS A 1 337 ? 8.155 12.832 4.352 1.00 82.25 337 CYS A CA 1
ATOM 2591 C C . CYS A 1 337 ? 8.167 12.320 5.797 1.00 82.25 337 CYS A C 1
ATOM 2593 O O . CYS A 1 337 ? 7.256 12.646 6.554 1.00 82.25 337 CYS A O 1
ATOM 2595 N N . MET A 1 338 ? 9.204 11.588 6.217 1.00 80.88 338 MET A N 1
ATOM 2596 C CA . MET A 1 338 ? 9.355 11.174 7.617 1.00 80.88 338 MET A CA 1
ATOM 2597 C C . MET A 1 338 ? 9.525 12.385 8.536 1.00 80.88 338 MET A C 1
ATOM 2599 O O . MET A 1 338 ? 8.810 12.502 9.529 1.00 80.88 338 MET A O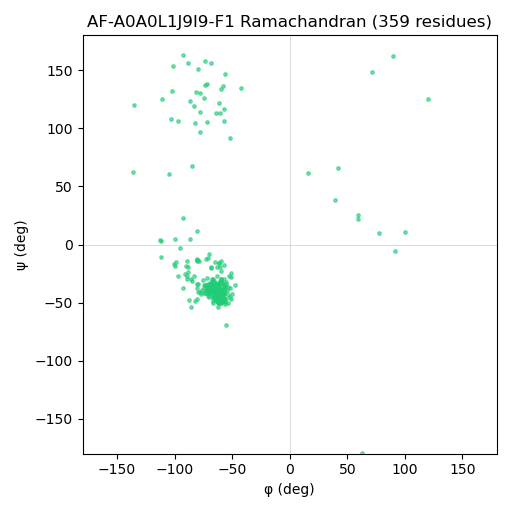 1
ATOM 2603 N N . ALA A 1 339 ? 10.408 13.321 8.179 1.00 80.88 339 ALA A N 1
ATOM 2604 C CA . ALA A 1 339 ? 10.631 14.543 8.946 1.00 80.88 339 ALA A CA 1
ATOM 2605 C C . ALA A 1 339 ? 9.363 15.407 9.011 1.00 80.88 339 ALA A C 1
ATOM 2607 O O . ALA A 1 339 ? 8.960 15.841 10.087 1.00 80.88 339 ALA A O 1
ATOM 2608 N N . ALA A 1 340 ? 8.684 15.610 7.880 1.00 74.31 340 ALA A N 1
ATOM 2609 C CA . ALA A 1 340 ? 7.445 16.370 7.829 1.00 74.31 340 ALA A CA 1
ATOM 2610 C C . ALA A 1 340 ? 6.330 15.670 8.605 1.00 74.31 340 ALA A C 1
ATOM 2612 O O . ALA A 1 340 ? 5.600 16.326 9.338 1.00 74.31 340 ALA A O 1
ATOM 2613 N N . SER A 1 341 ? 6.200 14.349 8.504 1.00 69.38 341 SER A N 1
ATOM 2614 C CA . SER A 1 341 ? 5.136 13.651 9.212 1.00 69.38 341 SER A CA 1
ATOM 2615 C C . SER A 1 341 ? 5.361 13.600 10.719 1.00 69.38 341 SER A C 1
ATOM 2617 O O . SER A 1 341 ? 4.379 13.666 11.445 1.00 69.38 341 SER A O 1
ATOM 2619 N N . LEU A 1 342 ? 6.601 13.502 11.200 1.00 67.44 342 LEU A N 1
ATOM 2620 C CA . LEU A 1 342 ? 6.893 13.534 12.636 1.00 67.44 342 LEU A CA 1
ATOM 2621 C C . LEU A 1 342 ? 6.812 14.963 13.193 1.00 67.44 342 LEU A C 1
ATOM 2623 O O . LEU A 1 342 ? 6.269 15.179 14.269 1.00 67.44 342 LEU A O 1
ATOM 2627 N N . CYS A 1 343 ? 7.282 15.967 12.449 1.00 64.31 343 CYS A N 1
ATOM 2628 C CA . CYS A 1 343 ? 7.271 17.351 12.923 1.00 64.31 343 CYS A CA 1
ATOM 2629 C C . CYS A 1 343 ? 5.909 18.038 12.727 1.00 64.31 343 CYS A C 1
ATOM 2631 O O . CYS A 1 343 ? 5.391 18.645 13.656 1.00 64.31 343 CYS A O 1
ATOM 2633 N N . PHE A 1 344 ? 5.287 17.967 11.546 1.00 58.28 344 PHE A N 1
ATOM 2634 C CA . PHE A 1 344 ? 4.063 18.730 11.255 1.00 58.28 344 PHE A CA 1
ATOM 2635 C C . PHE A 1 344 ? 2.790 18.086 11.806 1.00 58.28 344 PHE A C 1
ATOM 2637 O O . PHE A 1 344 ? 1.900 18.811 12.259 1.00 58.28 344 PHE A O 1
ATOM 2644 N N . VAL A 1 345 ? 2.673 16.753 11.790 1.00 55.97 345 VAL A N 1
ATOM 2645 C CA . VAL A 1 345 ? 1.457 16.087 12.294 1.00 55.97 345 VAL A CA 1
ATOM 2646 C C . VAL A 1 345 ? 1.357 16.246 13.812 1.00 55.97 345 VAL A C 1
ATOM 2648 O O . VAL A 1 345 ? 0.267 16.549 14.308 1.00 55.97 345 VAL A O 1
ATOM 2651 N N . ASP A 1 346 ? 2.490 16.157 14.517 1.00 53.75 346 ASP A N 1
ATOM 2652 C CA . ASP A 1 346 ? 2.534 16.210 15.980 1.00 53.75 346 ASP A CA 1
ATOM 2653 C C . ASP A 1 346 ? 2.597 17.642 16.539 1.00 53.75 346 ASP A C 1
ATOM 2655 O O . ASP A 1 346 ? 2.047 17.884 17.616 1.00 53.75 346 ASP A O 1
ATOM 2659 N N . VAL A 1 347 ? 3.181 18.621 15.826 1.00 49.53 347 VAL A N 1
ATOM 2660 C CA . VAL A 1 347 ? 3.313 20.016 16.314 1.00 49.53 347 VAL A CA 1
ATOM 2661 C C . VAL A 1 347 ? 2.155 20.925 15.883 1.00 49.53 347 VAL A C 1
ATOM 2663 O O . VAL A 1 347 ? 1.715 21.766 16.667 1.00 49.53 347 VAL A O 1
ATOM 2666 N N . LEU A 1 348 ? 1.624 20.777 14.663 1.00 47.16 348 LEU A N 1
ATOM 2667 C CA . LEU A 1 348 ? 0.592 21.686 14.129 1.00 47.16 348 LEU A CA 1
ATOM 2668 C C . LEU A 1 348 ? -0.833 21.126 14.246 1.00 47.16 348 LEU A C 1
ATOM 2670 O O . LEU A 1 348 ? -1.807 21.883 14.222 1.00 47.16 348 LEU A O 1
ATOM 2674 N N . GLY A 1 349 ? -0.975 19.813 14.431 1.00 52.00 349 GLY A N 1
ATOM 2675 C CA . GLY A 1 349 ? -2.259 19.124 14.378 1.00 52.00 349 GLY A CA 1
ATOM 2676 C C . GLY A 1 349 ? -2.814 19.043 12.949 1.00 52.00 349 GLY A C 1
ATOM 2677 O O . GLY A 1 349 ? -2.631 19.941 12.121 1.00 52.00 349 GLY A O 1
ATOM 2678 N N . ARG A 1 350 ? -3.550 17.959 12.653 1.00 52.50 350 ARG A N 1
ATOM 2679 C CA . ARG A 1 350 ? -4.032 17.605 11.296 1.00 52.50 350 ARG A CA 1
ATOM 2680 C C . ARG A 1 350 ? -4.769 18.731 10.550 1.00 52.50 350 ARG A C 1
ATOM 2682 O O . ARG A 1 350 ? -4.734 18.750 9.330 1.00 52.50 350 ARG A O 1
ATOM 2689 N N . ARG A 1 351 ? -5.415 19.677 11.250 1.00 46.75 351 ARG A N 1
ATOM 2690 C CA . ARG A 1 351 ? -6.108 20.824 10.624 1.00 46.75 351 ARG A CA 1
ATOM 2691 C C . ARG A 1 351 ? -5.189 21.976 10.209 1.00 46.75 351 ARG A C 1
ATOM 2693 O O . ARG A 1 351 ? -5.486 22.611 9.208 1.00 46.75 351 ARG A O 1
ATOM 2700 N N . LYS A 1 352 ? -4.108 22.261 10.943 1.00 42.19 352 LYS A N 1
ATOM 2701 C CA . LYS A 1 352 ? -3.209 23.383 10.607 1.00 42.19 352 LYS A CA 1
ATOM 2702 C C . LYS A 1 352 ? -2.098 22.966 9.642 1.00 42.19 352 LYS A C 1
ATOM 2704 O O . LYS A 1 352 ? -1.600 23.802 8.903 1.00 42.19 352 LYS A O 1
ATOM 2709 N N . SER A 1 353 ? -1.752 21.675 9.603 1.00 43.81 353 SER A N 1
ATOM 2710 C CA . SER A 1 353 ? -0.743 21.139 8.679 1.00 43.81 353 SER A CA 1
ATOM 2711 C C . SER A 1 353 ? -1.188 21.161 7.209 1.00 43.81 353 SER A C 1
ATOM 2713 O O . SER A 1 353 ? -0.356 21.423 6.347 1.00 43.81 353 SER A O 1
ATOM 2715 N N . SER A 1 354 ? -2.472 20.937 6.906 1.00 42.47 354 SER A N 1
ATOM 2716 C CA . SER A 1 354 ? -2.986 21.018 5.526 1.00 42.47 354 SER A CA 1
ATOM 2717 C C . SER A 1 354 ? -3.277 22.448 5.054 1.00 42.47 354 SER A C 1
ATOM 2719 O O . SER A 1 354 ? -3.473 22.655 3.863 1.00 42.47 354 SER A O 1
ATOM 2721 N N . TRP A 1 355 ? -3.328 23.424 5.968 1.00 42.09 355 TRP A N 1
ATOM 2722 C CA . TRP A 1 355 ? -3.826 24.776 5.698 1.00 42.09 355 TRP A CA 1
ATOM 2723 C C . TRP A 1 355 ? -2.941 25.891 6.303 1.00 42.09 355 TRP A C 1
ATOM 2725 O O . TRP A 1 355 ? -3.424 26.671 7.122 1.00 42.09 355 TRP A O 1
ATOM 2735 N N . PRO A 1 356 ? -1.661 26.056 5.908 1.00 41.09 356 PRO A N 1
ATOM 2736 C CA . PRO A 1 356 ? -0.930 27.269 6.279 1.00 41.09 356 PRO A CA 1
ATOM 2737 C C . PRO A 1 356 ? -1.417 28.538 5.545 1.00 41.09 356 PRO A C 1
ATOM 2739 O O . PRO A 1 356 ? -0.994 29.626 5.911 1.00 41.09 356 PRO A O 1
ATOM 2742 N N . VAL A 1 357 ? -2.260 28.430 4.501 1.00 39.22 357 VAL A N 1
ATOM 2743 C CA . VAL A 1 357 ? -2.341 29.475 3.452 1.00 39.22 357 VAL A CA 1
ATOM 2744 C C . VAL A 1 357 ? -3.643 30.299 3.379 1.00 39.22 357 VAL A C 1
ATOM 2746 O O . VAL A 1 357 ? -3.629 31.322 2.709 1.00 39.22 357 VAL A O 1
ATOM 2749 N N . LEU A 1 358 ? -4.751 29.980 4.065 1.00 33.41 358 LEU A N 1
ATOM 2750 C CA . LEU A 1 358 ? -5.929 30.872 4.063 1.00 33.41 358 LEU A CA 1
ATOM 2751 C C . LEU A 1 358 ? -6.517 31.061 5.466 1.00 33.41 358 LEU A C 1
ATOM 2753 O O . LEU A 1 358 ? -6.967 30.090 6.083 1.00 33.41 358 LEU A O 1
ATOM 2757 N N . PRO A 1 359 ? -6.562 32.312 5.964 1.00 33.03 359 PRO A N 1
ATOM 2758 C CA . PRO A 1 359 ? -7.300 32.655 7.161 1.00 33.03 359 PRO A CA 1
ATOM 2759 C C . PRO A 1 359 ? -8.780 32.743 6.785 1.00 33.03 359 PRO A C 1
ATOM 2761 O O . PRO A 1 359 ? -9.241 33.770 6.297 1.00 33.03 359 PRO A O 1
ATOM 2764 N N . PHE A 1 360 ? -9.545 31.679 7.008 1.00 33.09 360 PHE A N 1
ATOM 2765 C CA . PHE A 1 360 ? -10.998 31.819 7.070 1.00 33.09 360 PHE A CA 1
ATOM 2766 C C . PHE A 1 360 ? -11.412 31.938 8.534 1.00 33.09 360 PHE A C 1
ATOM 2768 O O . PHE A 1 360 ? -11.293 30.986 9.309 1.00 33.09 360 PHE A O 1
ATOM 2775 N N . ARG A 1 361 ? -11.782 33.178 8.877 1.00 32.16 361 ARG A N 1
ATOM 2776 C CA . ARG A 1 361 ? -12.483 33.585 10.097 1.00 32.16 361 ARG A CA 1
ATOM 2777 C C . ARG A 1 361 ? -13.788 32.821 10.274 1.00 32.16 361 ARG A C 1
ATOM 2779 O O . ARG A 1 361 ? -14.438 32.535 9.242 1.00 32.16 361 ARG A O 1
#

Radius of gyration: 22.37 Å; Cα contacts (8 Å, |Δi|>4): 478; chains: 1; bounding box: 55×50×64 Å

InterPro domains:
  IPR003663 Sugar/inositol transporter [PR00171] (38-48)
  IPR003663 Sugar/inositol transporter [PR00171] (124-143)
  IPR003663 Sugar/inositol transporter [PR00171] (295-305)
  IPR005828 Major facilitator, sugar transporter-like [PF00083] (31-352)
  IPR020846 Major facilitator superfamily domain [PS50850] (30-361)
  IPR036259 MFS transporter superfamily [G3DSA:1.20.1250.20] (21-358)
  IPR036259 MFS transporter superfamily [SSF103473] (20-352)
  IPR050360 Major Facilitator Superfamily Sugar Transporters [PTHR48022] (19-352)